Protein AF-A0A7X9GW08-F1 (afdb_monomer)

Secondary structure (DSSP, 8-state):
-PPPP-EEEEEEEEEE-TTS-EEEEEEEEEESS-HHHHHHHHHHHHHHHHHTTS----SSSSSTHHHHS----EEEEEEE-TTS-EEEEEEE-TTS-EEEEESSSEEEEEE-----TTS----TT-SGGGGTS---------HHHH-GGGGTPPPSHHHHHHHHHHHHHHHHHHHH-TTSEEEEEEESSEEEEEEES----TTSHHHHHHHHHTT--HHHHHHHHHHTSEEEESS--GGGGT----TTTTT--TT-HHHHHHHHHHHHHHTT-BSEEEEEEESSPPPHHHHHHHHHHHHHH-TTS-PPB-

Structure (mmCIF, N/CA/C/O backbone):
data_AF-A0A7X9GW08-F1
#
_entry.id   AF-A0A7X9GW08-F1
#
loop_
_atom_site.group_PDB
_atom_site.id
_atom_site.type_symbol
_atom_site.label_atom_id
_atom_site.label_alt_id
_atom_site.label_comp_id
_atom_site.label_asym_id
_atom_site.label_entity_id
_atom_site.label_seq_id
_atom_site.pdbx_PDB_ins_code
_atom_site.Cartn_x
_atom_site.Cartn_y
_atom_site.Cartn_z
_atom_site.occupancy
_atom_site.B_iso_or_equiv
_atom_site.auth_seq_id
_atom_site.auth_comp_id
_atom_site.auth_asym_id
_atom_site.auth_atom_id
_atom_site.pdbx_PDB_model_num
ATOM 1 N N . MET A 1 1 ? -2.681 -14.039 7.797 1.00 89.69 1 MET A N 1
ATOM 2 C CA . MET A 1 1 ? -3.239 -12.703 8.093 1.00 89.69 1 MET A CA 1
ATOM 3 C C . MET A 1 1 ? -4.129 -12.710 9.331 1.00 89.69 1 MET A C 1
ATOM 5 O O . MET A 1 1 ? -4.896 -13.652 9.511 1.00 89.69 1 MET A O 1
ATOM 9 N N . ARG A 1 2 ? -4.096 -11.653 10.162 1.00 88.44 2 ARG A N 1
ATOM 10 C CA . ARG A 1 2 ? -5.197 -11.363 11.109 1.00 88.44 2 ARG A CA 1
ATOM 11 C C . ARG A 1 2 ? -6.410 -10.806 10.343 1.00 88.44 2 ARG A C 1
ATOM 13 O O . ARG A 1 2 ? -6.188 -10.124 9.340 1.00 88.44 2 ARG A O 1
ATOM 20 N N . PRO A 1 3 ? -7.663 -11.031 10.775 1.00 89.38 3 PRO A N 1
ATOM 21 C CA . PRO A 1 3 ? -8.804 -10.443 10.089 1.00 89.38 3 PRO A CA 1
ATOM 22 C C . PRO A 1 3 ? -8.827 -8.915 10.227 1.00 89.38 3 PRO A C 1
ATOM 24 O O . PRO A 1 3 ? -8.268 -8.325 11.155 1.00 89.38 3 PRO A O 1
ATOM 27 N N . ILE A 1 4 ? -9.456 -8.259 9.252 1.00 88.88 4 ILE A N 1
ATOM 28 C CA . ILE A 1 4 ? -9.654 -6.809 9.266 1.00 88.88 4 ILE A CA 1
ATOM 29 C C . ILE A 1 4 ? -10.969 -6.496 9.998 1.00 88.88 4 ILE A C 1
ATOM 31 O O . ILE A 1 4 ? -11.986 -7.125 9.692 1.00 88.88 4 ILE A O 1
ATOM 35 N N . PRO A 1 5 ? -10.998 -5.511 10.920 1.00 88.69 5 PRO A N 1
ATOM 36 C CA . PRO A 1 5 ? -12.216 -5.145 11.634 1.00 88.69 5 PRO A CA 1
ATOM 37 C C . PRO A 1 5 ? -13.377 -4.775 10.706 1.00 88.69 5 PRO A C 1
ATOM 39 O O . PRO A 1 5 ? -13.233 -3.968 9.786 1.00 88.69 5 PRO A O 1
ATOM 42 N N . ARG A 1 6 ? -14.549 -5.339 11.003 1.00 87.94 6 ARG A N 1
ATOM 43 C CA . ARG A 1 6 ? -15.798 -5.130 10.254 1.00 87.94 6 ARG A CA 1
ATOM 44 C C . ARG A 1 6 ? -16.650 -4.009 10.844 1.00 87.94 6 ARG A C 1
ATOM 46 O O . ARG A 1 6 ? -17.368 -3.323 10.121 1.00 87.94 6 ARG A O 1
ATOM 53 N N . HIS A 1 7 ? -16.551 -3.810 12.155 1.00 87.62 7 HIS A N 1
ATOM 54 C CA . HIS A 1 7 ? -17.294 -2.813 12.907 1.00 87.62 7 HIS A CA 1
ATOM 55 C C . HIS A 1 7 ? -16.363 -1.702 13.373 1.00 87.62 7 HIS A C 1
ATOM 57 O O . HIS A 1 7 ? -15.265 -1.952 13.869 1.00 87.62 7 HIS A O 1
ATOM 63 N N . TRP A 1 8 ? -16.838 -0.468 13.244 1.00 88.50 8 TRP A N 1
ATOM 64 C CA . TRP A 1 8 ? -16.106 0.737 13.600 1.00 88.50 8 TRP A CA 1
ATOM 65 C C . TRP A 1 8 ? -17.012 1.667 14.396 1.00 88.50 8 TRP A C 1
ATOM 67 O O . TRP A 1 8 ? -18.193 1.813 14.082 1.00 88.50 8 TRP A O 1
ATOM 77 N N . ALA A 1 9 ? -16.449 2.327 15.402 1.00 89.06 9 ALA A N 1
ATOM 78 C CA . ALA A 1 9 ? -17.132 3.359 16.167 1.00 89.06 9 ALA A CA 1
ATOM 79 C C . ALA A 1 9 ? -16.201 4.551 16.386 1.00 89.06 9 ALA A C 1
ATOM 81 O O . ALA A 1 9 ? -14.981 4.401 16.456 1.00 89.06 9 ALA A O 1
ATOM 82 N N . THR A 1 10 ? -16.781 5.743 16.520 1.00 87.44 10 THR A N 1
ATOM 83 C CA . THR A 1 10 ? -16.034 6.977 16.786 1.00 87.44 10 THR A CA 1
ATOM 84 C C . THR A 1 10 ? -16.534 7.609 18.075 1.00 87.44 10 THR A C 1
ATOM 86 O O . THR A 1 10 ? -17.726 7.880 18.210 1.00 87.44 10 THR A O 1
ATOM 89 N N . VAL A 1 11 ? -15.619 7.884 19.000 1.00 88.19 11 VAL A N 1
ATOM 90 C CA . VAL A 1 11 ? -15.865 8.677 20.207 1.00 88.19 11 VAL A CA 1
ATOM 91 C C . VAL A 1 11 ? -15.229 10.050 20.012 1.00 88.19 11 VAL A C 1
ATOM 93 O O . VAL A 1 11 ? -14.105 10.158 19.511 1.00 88.19 11 VAL A O 1
ATOM 96 N N . ARG A 1 12 ? -15.964 11.101 20.380 1.00 89.38 12 ARG A N 1
ATOM 97 C CA . ARG A 1 12 ? -15.492 12.488 20.381 1.00 89.38 12 ARG A CA 1
ATOM 98 C C . ARG A 1 12 ? -15.737 13.082 21.758 1.00 89.38 12 ARG A C 1
ATOM 100 O O . ARG A 1 12 ? -16.850 12.966 22.259 1.00 89.38 12 ARG A O 1
ATOM 107 N N . GLU A 1 13 ? -14.713 13.686 22.345 1.00 89.44 13 GLU A N 1
ATOM 108 C CA . GLU A 1 13 ? -14.762 14.227 23.705 1.00 89.44 13 GLU A CA 1
ATOM 109 C C . GLU A 1 13 ? -13.796 15.411 23.827 1.00 89.44 13 GLU A C 1
ATOM 111 O O . GLU A 1 13 ? -12.663 15.335 23.345 1.00 89.44 13 GLU A O 1
ATOM 116 N N . SER A 1 14 ? -14.243 16.505 24.445 1.00 91.81 14 SER A N 1
ATOM 117 C CA . SER A 1 14 ? -13.371 17.609 24.860 1.00 91.81 14 SER A CA 1
ATOM 118 C C . SER A 1 14 ? -12.767 17.279 26.218 1.00 91.81 14 SER A C 1
ATOM 120 O O . SER A 1 14 ? -13.507 17.043 27.171 1.00 91.81 14 SER A O 1
ATOM 122 N N . VAL A 1 15 ? -11.438 17.281 26.317 1.00 89.25 15 VAL A N 1
ATOM 123 C CA . VAL A 1 15 ? -10.720 16.989 27.564 1.00 89.25 15 VAL A CA 1
ATOM 124 C C . VAL A 1 15 ? -9.784 18.139 27.911 1.00 89.25 15 VAL A C 1
ATOM 126 O O . VAL A 1 15 ? -8.909 18.495 27.119 1.00 89.25 15 VAL A O 1
ATOM 129 N N . THR A 1 16 ? -9.942 18.690 29.114 1.00 91.06 16 THR A N 1
ATOM 130 C CA . THR A 1 16 ? -9.024 19.678 29.693 1.00 91.06 16 THR A CA 1
ATOM 131 C C . THR A 1 16 ? -7.947 18.964 30.496 1.00 91.06 16 THR A C 1
ATOM 133 O O . THR A 1 16 ? -8.238 18.285 31.479 1.00 91.06 16 THR A O 1
ATOM 136 N N . PHE A 1 17 ? -6.694 19.115 30.077 1.00 85.56 17 PHE A N 1
ATOM 137 C CA . PHE A 1 17 ? -5.547 18.493 30.735 1.00 85.56 17 PHE A CA 1
ATOM 138 C C . PHE A 1 17 ? -5.032 19.331 31.918 1.00 85.56 17 PHE A C 1
ATOM 140 O O . PHE A 1 17 ? -5.302 20.532 31.975 1.00 85.56 17 PHE A O 1
ATOM 147 N N . PRO A 1 18 ? -4.229 18.753 32.838 1.00 83.19 18 PRO A N 1
ATOM 148 C CA . PRO A 1 18 ? -3.646 19.483 33.974 1.00 83.19 18 PRO A CA 1
ATOM 149 C C . PRO A 1 18 ? -2.795 20.710 33.599 1.00 83.19 18 PRO A C 1
ATOM 151 O O . PRO A 1 18 ? -2.567 21.575 34.436 1.00 83.19 18 PRO A O 1
ATOM 154 N N . SER A 1 19 ? -2.353 20.815 32.341 1.00 82.12 19 SER A N 1
ATOM 155 C CA . SER A 1 19 ? -1.705 22.005 31.772 1.00 82.12 19 SER A CA 1
ATOM 156 C C . SER A 1 19 ? -2.653 23.192 31.529 1.00 82.12 19 SER A C 1
ATOM 158 O O . SER A 1 19 ? -2.206 24.239 31.069 1.00 82.12 19 SER A O 1
ATOM 160 N N . GLY A 1 20 ? -3.958 23.029 31.771 1.00 82.19 20 GLY A N 1
ATOM 161 C CA . GLY A 1 20 ? -5.005 23.998 31.437 1.00 82.19 20 GLY A CA 1
ATOM 162 C C . GLY A 1 20 ? -5.428 23.987 29.963 1.00 82.19 20 GLY A C 1
ATOM 163 O O . GLY A 1 20 ? -6.327 24.732 29.585 1.00 82.19 20 GLY A O 1
ATOM 164 N N . GLN A 1 21 ? -4.809 23.152 29.121 1.00 83.81 21 GLN A N 1
ATOM 165 C CA . GLN A 1 21 ? -5.136 23.071 27.698 1.00 83.81 21 GLN A CA 1
ATOM 166 C C . GLN A 1 21 ? -6.323 22.125 27.452 1.00 83.81 21 GLN A C 1
ATOM 168 O O . GLN A 1 21 ? -6.261 20.944 27.797 1.00 83.81 21 GLN A O 1
ATOM 173 N N . GLU A 1 22 ? -7.369 22.625 26.792 1.00 87.50 22 GLU A N 1
ATOM 174 C CA . GLU A 1 22 ? -8.468 21.810 26.263 1.00 87.50 22 GLU A CA 1
ATOM 175 C C . GLU A 1 22 ? -8.106 21.218 24.890 1.00 87.50 22 GLU A C 1
ATOM 177 O O . GLU A 1 22 ? -7.534 21.894 24.031 1.00 87.50 22 GLU A O 1
ATOM 182 N N . TRP A 1 23 ? -8.448 19.945 24.676 1.00 83.56 23 TRP A N 1
ATOM 183 C CA . TRP A 1 23 ? -8.302 19.254 23.396 1.00 83.56 23 TRP A CA 1
ATOM 184 C C . TRP A 1 23 ? -9.608 18.562 23.006 1.00 83.56 23 TRP A C 1
ATOM 186 O O . TRP A 1 23 ? -10.101 17.701 23.733 1.00 83.56 23 TRP A O 1
ATOM 196 N N . ALA A 1 24 ? -10.105 18.849 21.802 1.00 86.12 24 ALA A N 1
ATOM 197 C CA . ALA A 1 24 ? -11.151 18.056 21.164 1.00 86.12 24 ALA A CA 1
ATOM 198 C C . ALA A 1 24 ? -10.547 16.752 20.611 1.00 86.12 24 ALA A C 1
ATOM 200 O O . ALA A 1 24 ? -9.941 16.720 19.534 1.00 86.12 24 ALA A O 1
ATOM 201 N N . LEU A 1 25 ? -10.689 15.658 21.356 1.00 83.94 25 LEU A N 1
ATOM 202 C CA . LEU A 1 25 ? -10.199 14.342 20.966 1.00 83.94 25 LEU A CA 1
ATOM 203 C C . LEU A 1 25 ? -11.225 13.641 20.067 1.00 83.94 25 LEU A C 1
ATOM 205 O O . LEU A 1 25 ? -12.431 13.691 20.291 1.00 83.94 25 LEU A O 1
ATOM 209 N N . THR A 1 26 ? -10.740 12.970 19.024 1.00 84.81 26 THR A N 1
ATOM 210 C CA . THR A 1 26 ? -11.531 12.065 18.176 1.00 84.81 26 THR A CA 1
ATOM 211 C C . THR A 1 26 ? -10.772 10.756 18.083 1.00 84.81 26 THR A C 1
ATOM 213 O O . THR A 1 26 ? -9.669 10.723 17.533 1.00 84.81 26 THR A O 1
ATOM 216 N N . ILE A 1 27 ? -11.355 9.698 18.639 1.00 85.38 27 ILE A N 1
ATOM 217 C CA . ILE A 1 27 ? -10.766 8.364 18.712 1.00 85.38 27 ILE A CA 1
ATOM 218 C C . ILE A 1 27 ? -11.707 7.387 18.018 1.00 85.38 27 ILE A C 1
ATOM 220 O O . ILE A 1 27 ? -12.895 7.321 18.333 1.00 85.38 27 ILE A O 1
ATOM 224 N N . HIS A 1 28 ? -11.162 6.617 17.083 1.00 86.62 28 HIS A N 1
ATOM 225 C CA . HIS A 1 28 ? -11.866 5.492 16.484 1.00 86.62 28 HIS A CA 1
ATOM 226 C C . HIS A 1 28 ? -11.463 4.203 17.198 1.00 86.62 28 HIS A C 1
ATOM 228 O O . HIS A 1 28 ? -10.295 4.029 17.572 1.00 86.62 28 HIS A O 1
ATOM 234 N N . GLY A 1 29 ? -12.436 3.316 17.360 1.00 89.25 29 GLY A N 1
ATOM 235 C CA . GLY A 1 29 ? -12.247 1.943 17.801 1.00 89.25 29 GLY A CA 1
ATOM 236 C C . GLY A 1 29 ? -12.842 0.969 16.796 1.00 89.25 29 GLY A C 1
ATOM 237 O O . GLY A 1 29 ? -13.626 1.365 15.925 1.00 89.25 29 GLY A O 1
ATOM 238 N N . ALA A 1 30 ? -12.422 -0.288 16.890 1.00 89.56 30 ALA A N 1
ATOM 239 C CA . ALA A 1 30 ? -12.685 -1.299 15.875 1.00 89.56 30 ALA A CA 1
ATOM 240 C C . ALA A 1 30 ? -12.984 -2.671 16.495 1.00 89.56 30 ALA A C 1
ATOM 242 O O . ALA A 1 30 ? -12.416 -3.018 17.528 1.00 89.56 30 ALA A O 1
ATOM 243 N N . SER A 1 31 ? -13.840 -3.467 15.853 1.00 90.38 31 SER A N 1
ATOM 244 C CA . SER A 1 31 ? -14.140 -4.842 16.267 1.00 90.38 31 SER A CA 1
ATOM 245 C C . SER A 1 31 ? -14.542 -5.737 15.092 1.00 90.38 31 SER A C 1
ATOM 247 O O . SER A 1 31 ? -14.976 -5.274 14.037 1.00 90.38 31 SER A O 1
ATOM 249 N N . GLU A 1 32 ? -14.411 -7.043 15.291 1.00 89.81 32 GLU A N 1
ATOM 250 C CA . GLU A 1 32 ? -14.960 -8.092 14.425 1.00 89.81 32 GLU A CA 1
ATOM 251 C C . GLU A 1 32 ? -16.370 -8.529 14.863 1.00 89.81 32 GLU A C 1
ATOM 253 O O . GLU A 1 32 ? -17.079 -9.141 14.071 1.00 89.81 32 GLU A O 1
ATOM 258 N N . LEU A 1 33 ? -16.782 -8.195 16.096 1.00 91.31 33 LEU A N 1
ATOM 259 C CA . LEU A 1 33 ? -17.998 -8.712 16.736 1.00 91.31 33 LEU A CA 1
ATOM 260 C C . LEU A 1 33 ? -19.215 -7.792 16.575 1.00 91.31 33 LEU A C 1
ATOM 262 O O . LEU A 1 33 ? -20.280 -8.250 16.170 1.00 91.31 33 LEU A O 1
ATOM 266 N N . SER A 1 34 ? -19.088 -6.512 16.945 1.00 93.12 34 SER A N 1
ATOM 267 C CA . SER A 1 34 ? -20.209 -5.563 16.911 1.00 93.12 34 SER A CA 1
ATOM 268 C C . SER A 1 34 ? -19.770 -4.093 16.986 1.00 93.12 34 SER A C 1
ATOM 270 O O . SER A 1 34 ? -18.604 -3.772 17.242 1.00 93.12 34 SER A O 1
ATOM 272 N N . VAL A 1 35 ? -20.721 -3.175 16.774 1.00 91.19 35 VAL A N 1
ATOM 273 C CA . VAL A 1 35 ? -20.499 -1.721 16.892 1.00 91.19 35 VAL A CA 1
ATOM 274 C C . VAL A 1 35 ? -20.322 -1.303 18.357 1.00 91.19 35 VAL A C 1
ATOM 276 O O . VAL A 1 35 ? -19.512 -0.427 18.652 1.00 91.19 35 VAL A O 1
ATOM 279 N N . GLU A 1 36 ? -21.019 -1.957 19.284 1.00 94.94 36 GLU A N 1
ATOM 280 C CA . GLU A 1 36 ? -20.902 -1.756 20.734 1.00 94.94 36 GLU A CA 1
ATOM 281 C C . GLU A 1 36 ? -19.496 -2.124 21.225 1.00 94.94 36 GLU A C 1
ATOM 283 O O . GLU A 1 36 ? -18.892 -1.391 22.012 1.00 94.94 36 GLU A O 1
ATOM 288 N N . ASP A 1 37 ? -18.937 -3.217 20.702 1.00 95.19 37 ASP A N 1
ATOM 289 C CA . ASP A 1 37 ? -17.564 -3.636 20.972 1.00 95.19 37 ASP A CA 1
ATOM 290 C C . ASP A 1 37 ? -16.542 -2.633 20.414 1.00 95.19 37 ASP A C 1
ATOM 292 O O . ASP A 1 37 ? -15.626 -2.213 21.124 1.00 95.19 37 ASP A O 1
ATOM 296 N N . ALA A 1 38 ? -16.741 -2.165 19.176 1.00 92.31 38 ALA A N 1
ATOM 297 C CA . ALA A 1 38 ? -15.918 -1.107 18.592 1.00 92.31 38 ALA A CA 1
ATOM 298 C C . ALA A 1 38 ? -16.014 0.210 19.395 1.00 92.31 38 ALA A C 1
ATOM 300 O O . ALA A 1 38 ? -15.029 0.942 19.516 1.00 92.31 38 ALA A O 1
ATOM 301 N N . GLN A 1 39 ? -17.177 0.511 19.989 1.00 94.19 39 GLN A N 1
ATOM 302 C CA . GLN A 1 39 ? -17.364 1.671 20.866 1.00 94.19 39 GLN A CA 1
ATOM 303 C C . GLN A 1 39 ? -16.657 1.489 22.218 1.00 94.19 39 GLN A C 1
ATOM 305 O O . GLN A 1 39 ? -16.143 2.471 22.764 1.00 94.19 39 GLN A O 1
ATOM 310 N N . ARG A 1 40 ? -16.578 0.260 22.749 1.00 95.75 40 ARG A N 1
ATOM 311 C CA . ARG A 1 40 ? -15.767 -0.054 23.937 1.00 95.75 40 ARG A CA 1
ATOM 312 C C . ARG A 1 40 ? -14.282 0.173 23.659 1.00 95.75 40 ARG A C 1
ATOM 314 O O . ARG A 1 40 ? -13.670 0.947 24.391 1.00 95.75 40 ARG A O 1
ATOM 321 N N . ASP A 1 41 ? -13.742 -0.385 22.572 1.00 93.50 41 ASP A N 1
ATOM 322 C CA . ASP A 1 41 ? -12.350 -0.148 22.152 1.00 93.50 41 ASP A CA 1
ATOM 323 C C . ASP A 1 41 ? -12.066 1.357 21.992 1.00 93.50 41 ASP A C 1
ATOM 325 O O . ASP A 1 41 ? -11.100 1.876 22.550 1.00 93.50 41 ASP A O 1
ATOM 329 N N . ALA A 1 42 ? -12.961 2.107 21.338 1.00 91.06 42 ALA A N 1
ATOM 330 C CA . ALA A 1 42 ? -12.819 3.556 21.177 1.00 91.06 42 ALA A CA 1
ATOM 331 C C . ALA A 1 42 ? -12.729 4.304 22.524 1.00 91.06 42 ALA A C 1
ATOM 333 O O . ALA A 1 42 ? -11.877 5.180 22.689 1.00 91.06 42 ALA A O 1
ATOM 334 N N . ARG A 1 43 ? -13.577 3.947 23.502 1.00 94.12 43 ARG A N 1
ATOM 335 C CA . ARG A 1 43 ? -13.578 4.540 24.854 1.00 94.12 43 ARG A CA 1
ATOM 336 C C . ARG A 1 43 ? -12.344 4.145 25.665 1.00 94.12 43 ARG A C 1
ATOM 338 O O . ARG A 1 43 ? -11.773 4.991 26.345 1.00 94.12 43 ARG A O 1
ATOM 345 N N . GLU A 1 44 ? -11.905 2.892 25.599 1.00 93.62 44 GLU A N 1
ATOM 346 C CA . GLU A 1 44 ? -10.693 2.433 26.290 1.00 93.62 44 GLU A CA 1
ATOM 347 C C . GLU A 1 44 ? -9.423 3.076 25.724 1.00 93.62 44 GLU A C 1
ATOM 349 O O . GLU A 1 44 ? -8.524 3.448 26.478 1.00 93.62 44 GLU A O 1
ATOM 354 N N . ARG A 1 45 ? -9.351 3.241 24.399 1.00 89.25 45 ARG A N 1
ATOM 355 C CA . ARG A 1 45 ? -8.272 3.972 23.723 1.00 89.25 45 ARG A CA 1
ATOM 356 C C . ARG A 1 45 ? -8.267 5.448 24.123 1.00 89.25 45 ARG A C 1
ATOM 358 O O . ARG A 1 45 ? -7.197 5.992 24.375 1.00 89.25 45 ARG A O 1
ATOM 365 N N . LEU A 1 46 ? -9.441 6.079 24.220 1.00 88.31 46 LEU A N 1
ATOM 366 C CA . LEU A 1 46 ? -9.570 7.456 24.704 1.00 88.31 46 LEU A CA 1
ATOM 367 C C . LEU A 1 46 ? -9.059 7.597 26.143 1.00 88.31 46 LEU A C 1
ATOM 369 O O . LEU A 1 46 ? -8.215 8.454 26.385 1.00 88.31 46 LEU A O 1
ATOM 373 N N . ARG A 1 47 ? -9.487 6.721 27.066 1.00 90.50 47 ARG A N 1
ATOM 374 C CA . ARG A 1 47 ? -8.995 6.706 28.458 1.00 90.50 47 ARG A CA 1
ATOM 375 C C . ARG A 1 47 ? -7.472 6.633 28.523 1.00 90.50 47 ARG A C 1
ATOM 377 O O . ARG A 1 47 ? -6.872 7.495 29.149 1.00 90.50 47 ARG A O 1
ATOM 384 N N . ARG A 1 48 ? -6.848 5.714 27.775 1.00 87.31 48 ARG A N 1
ATOM 385 C CA . ARG A 1 48 ? -5.379 5.595 27.701 1.00 87.31 48 ARG A CA 1
ATOM 386 C C . ARG A 1 48 ? -4.689 6.877 27.215 1.00 87.31 48 ARG A C 1
ATOM 388 O O . ARG A 1 48 ? -3.625 7.215 27.719 1.00 87.31 48 ARG A O 1
ATOM 395 N N . VAL A 1 49 ? -5.277 7.610 26.262 1.00 84.94 49 VAL A N 1
ATOM 396 C CA . VAL A 1 49 ? -4.743 8.914 25.809 1.00 84.94 49 VAL A CA 1
ATOM 397 C C . VAL A 1 49 ? -4.888 9.988 26.892 1.00 84.94 49 VAL A C 1
ATOM 399 O O . VAL A 1 49 ? -3.991 10.811 27.052 1.00 84.94 49 VAL A O 1
ATOM 402 N N . VAL A 1 50 ? -5.990 9.980 27.647 1.00 86.94 50 VAL A N 1
ATOM 403 C CA . VAL A 1 50 ? -6.215 10.923 28.754 1.00 86.94 50 VAL A CA 1
ATOM 404 C C . VAL A 1 50 ? -5.269 10.637 29.927 1.00 86.94 50 VAL A C 1
ATOM 406 O O . VAL A 1 50 ? -4.600 11.548 30.410 1.00 86.94 50 VAL A O 1
ATOM 409 N N . GLU A 1 51 ? -5.142 9.371 30.325 1.00 87.75 51 GLU A N 1
ATOM 410 C CA . GLU A 1 51 ? -4.229 8.879 31.369 1.00 87.75 51 GLU A CA 1
ATOM 411 C C . GLU A 1 51 ? -2.754 9.166 31.038 1.00 87.75 51 GLU A C 1
ATOM 413 O O . GLU A 1 51 ? -1.977 9.500 31.929 1.00 87.75 51 GLU A O 1
ATOM 418 N N . ALA A 1 52 ? -2.373 9.117 29.756 1.00 83.75 52 ALA A N 1
ATOM 419 C CA . ALA A 1 52 ? -1.033 9.473 29.281 1.00 83.75 52 ALA A CA 1
ATOM 420 C C . ALA A 1 52 ? -0.735 10.991 29.278 1.00 83.75 52 ALA A C 1
ATOM 422 O O . ALA A 1 52 ? 0.339 11.398 28.834 1.00 83.75 52 ALA A O 1
ATOM 423 N N . GLY A 1 53 ? -1.665 11.837 29.742 1.00 81.38 53 GLY A N 1
ATOM 424 C CA . GLY A 1 53 ? -1.514 13.296 29.753 1.00 81.38 53 GLY A CA 1
ATOM 425 C C . GLY A 1 53 ? -1.782 13.973 28.403 1.00 81.38 53 GLY A C 1
ATOM 426 O O . GLY A 1 53 ? -1.442 15.143 28.232 1.00 81.38 53 GLY A O 1
ATOM 427 N N . GLY A 1 54 ? -2.400 13.259 27.459 1.00 76.75 54 GLY A N 1
ATOM 428 C CA . GLY A 1 54 ? -2.775 13.755 26.138 1.00 76.75 54 GLY A CA 1
ATOM 429 C C . GLY A 1 54 ? -1.978 13.122 24.995 1.00 76.75 54 GLY A C 1
ATOM 430 O O . GLY A 1 54 ? -1.113 12.269 25.207 1.00 76.75 54 GLY A O 1
ATOM 431 N N . PRO A 1 55 ? -2.282 13.497 23.740 1.00 72.44 55 PRO A N 1
ATOM 432 C CA . PRO A 1 55 ? -1.572 12.972 22.583 1.00 72.44 55 PRO A CA 1
ATOM 433 C C . PRO A 1 55 ? -0.124 13.478 22.576 1.00 72.44 55 PRO A C 1
ATOM 435 O O . PRO A 1 55 ? 0.137 14.673 22.419 1.00 72.44 55 PRO A O 1
ATOM 438 N N . GLN A 1 56 ? 0.825 12.554 22.710 1.00 63.31 56 GLN A N 1
ATOM 439 C CA . GLN A 1 56 ? 2.248 12.869 22.648 1.00 63.31 56 GLN A CA 1
ATOM 440 C C . GLN A 1 56 ? 2.608 13.398 21.251 1.00 63.31 56 GLN A C 1
ATOM 442 O O . GLN A 1 56 ? 2.269 12.797 20.230 1.00 63.31 56 GLN A O 1
ATOM 447 N N . ARG A 1 57 ? 3.291 14.547 21.198 1.00 52.59 57 ARG A N 1
ATOM 448 C CA . ARG A 1 57 ? 3.940 15.020 19.972 1.00 52.59 57 ARG A CA 1
ATOM 449 C C . ARG A 1 57 ? 5.259 14.269 19.822 1.00 52.59 57 ARG A C 1
ATOM 451 O O . ARG A 1 57 ? 6.186 14.538 20.582 1.00 52.59 57 ARG A O 1
ATOM 458 N N . GLY A 1 58 ? 5.335 13.374 18.839 1.00 47.44 58 GLY A N 1
ATOM 459 C CA . GLY A 1 58 ? 6.588 12.745 18.430 1.00 47.44 58 GLY A CA 1
ATOM 460 C C . GLY A 1 58 ? 7.689 13.775 18.182 1.00 47.44 58 GLY A C 1
ATOM 4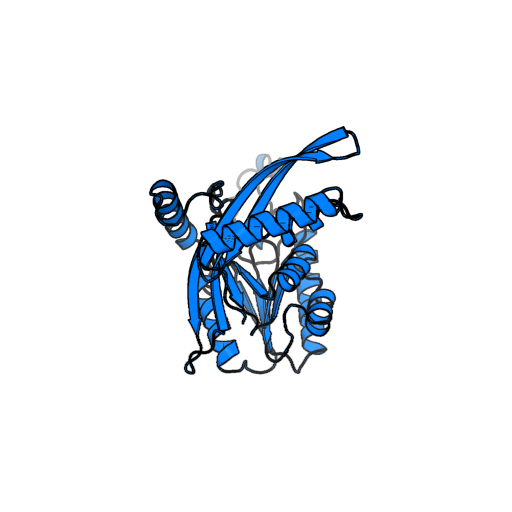61 O O . GLY A 1 58 ? 7.441 14.854 17.638 1.00 47.44 58 GLY A O 1
ATOM 462 N N . THR A 1 59 ? 8.913 13.442 18.583 1.00 37.56 59 THR A N 1
ATOM 463 C CA . THR A 1 59 ? 10.088 14.326 18.489 1.00 37.56 59 THR A CA 1
ATOM 464 C C . THR A 1 59 ? 10.621 14.502 17.060 1.00 37.56 59 THR A C 1
ATOM 466 O O . THR A 1 59 ? 11.481 15.351 16.835 1.00 37.56 59 THR A O 1
ATOM 469 N N . GLY A 1 60 ? 10.087 13.756 16.086 1.00 37.47 60 GLY A N 1
ATOM 470 C CA . GLY A 1 60 ? 10.275 13.972 14.648 1.00 37.47 60 GLY A CA 1
ATOM 471 C C . GLY A 1 60 ? 9.010 14.558 14.012 1.00 37.47 60 GLY A C 1
ATOM 472 O O . GLY A 1 60 ? 7.915 14.022 14.183 1.00 37.47 60 GLY A O 1
ATOM 473 N N . GLY A 1 61 ? 9.146 15.667 13.281 1.00 33.47 61 GLY A N 1
ATOM 474 C CA . GLY A 1 61 ? 8.012 16.462 12.800 1.00 33.47 61 GLY A CA 1
ATOM 475 C C . GLY A 1 61 ? 6.967 15.682 11.984 1.00 33.47 61 GLY A C 1
ATOM 476 O O . GLY A 1 61 ? 7.226 15.255 10.866 1.00 33.47 61 GLY A O 1
ATOM 477 N N . GLY A 1 62 ? 5.745 15.581 12.515 1.00 35.03 62 GLY A N 1
ATOM 478 C CA . GLY A 1 62 ? 4.513 15.338 11.748 1.00 35.03 62 GLY A CA 1
ATOM 479 C C . GLY A 1 62 ? 4.155 13.892 11.367 1.00 35.03 62 GLY A C 1
ATOM 480 O O . GLY A 1 62 ? 2.983 13.640 11.093 1.00 35.03 62 GLY A O 1
ATOM 481 N N . VAL A 1 63 ? 5.091 12.937 11.371 1.00 34.25 63 VAL A N 1
ATOM 482 C CA . VAL A 1 63 ? 4.853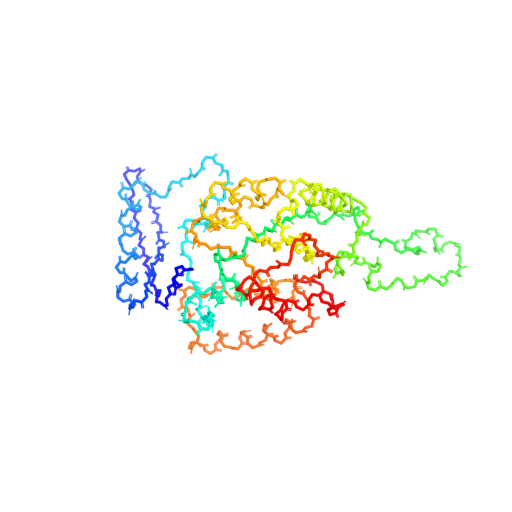 11.598 10.776 1.00 34.25 63 VAL A CA 1
ATOM 483 C C . VAL A 1 63 ? 4.080 10.632 11.696 1.00 34.25 63 VAL A C 1
ATOM 485 O O . VAL A 1 63 ? 3.321 9.788 11.221 1.00 34.25 63 VAL A O 1
ATOM 488 N N . GLU A 1 64 ? 4.182 10.777 13.019 1.00 38.34 64 GLU A N 1
ATOM 489 C CA . GLU A 1 64 ? 3.677 9.774 13.980 1.00 38.34 64 GLU A CA 1
ATOM 490 C C . GLU A 1 64 ? 2.139 9.764 14.169 1.00 38.34 64 GLU A C 1
ATOM 492 O O . GLU A 1 64 ? 1.555 8.812 14.687 1.00 38.34 64 GLU A O 1
ATOM 497 N N . TYR A 1 65 ? 1.442 10.804 13.700 1.00 41.75 65 TYR A N 1
ATOM 498 C CA . TYR A 1 65 ? 0.003 11.001 13.931 1.00 41.75 65 TYR A CA 1
ATOM 499 C C . TYR A 1 65 ? -0.908 10.089 13.090 1.00 41.75 65 TYR A C 1
ATOM 501 O O . TYR A 1 65 ? -2.029 9.783 13.504 1.00 41.75 65 TYR A O 1
ATOM 509 N N . TYR A 1 66 ? -0.458 9.667 11.902 1.00 41.28 66 TYR A N 1
ATOM 510 C CA . TYR A 1 66 ? -1.285 8.884 10.977 1.00 41.28 66 TYR A CA 1
ATOM 511 C C . TYR A 1 66 ? -1.311 7.376 11.291 1.00 41.28 66 TYR A C 1
ATOM 513 O O . TYR A 1 66 ? -2.409 6.827 11.322 1.00 41.28 66 TYR A O 1
ATOM 521 N N . PRO A 1 67 ? -0.184 6.695 11.595 1.00 48.03 67 PRO A N 1
ATOM 522 C CA . PRO A 1 67 ? -0.203 5.260 11.902 1.00 48.03 67 PRO A CA 1
ATOM 523 C C . PRO A 1 67 ? -0.894 4.929 13.232 1.00 48.03 67 PRO A C 1
ATOM 525 O O . PRO A 1 67 ? -1.588 3.922 13.335 1.00 48.03 67 PRO A O 1
ATOM 528 N N . LEU A 1 68 ? -0.754 5.785 14.253 1.00 50.34 68 LEU A N 1
ATOM 529 C CA . LEU A 1 68 ? -1.372 5.564 15.570 1.00 50.34 68 LEU A CA 1
ATOM 530 C C . LEU A 1 68 ? -2.900 5.755 15.556 1.00 50.34 68 LEU A C 1
ATOM 532 O O . LEU A 1 68 ? -3.629 5.153 16.359 1.00 50.34 68 LEU A O 1
ATOM 536 N N . ARG A 1 69 ? -3.414 6.557 14.615 1.00 63.59 69 ARG A N 1
ATOM 537 C CA . ARG A 1 69 ? -4.848 6.662 14.344 1.00 63.59 69 ARG A CA 1
ATOM 538 C C . ARG A 1 69 ? -5.290 5.488 13.477 1.00 63.59 69 ARG A C 1
ATOM 540 O O . ARG A 1 69 ? -5.228 5.550 12.255 1.00 63.59 69 ARG A O 1
ATOM 547 N N . ARG A 1 70 ? -5.852 4.453 14.113 1.00 73.00 70 ARG A N 1
ATOM 548 C CA . ARG A 1 70 ? -6.732 3.516 13.401 1.00 73.00 70 ARG A CA 1
ATOM 549 C C . ARG A 1 70 ? -7.854 4.335 12.770 1.00 73.00 70 ARG A C 1
ATOM 551 O O . ARG A 1 70 ? -8.610 4.981 13.490 1.00 73.00 70 ARG A O 1
ATOM 558 N N . LEU A 1 71 ? -7.914 4.357 11.447 1.00 76.31 71 LEU A N 1
ATOM 559 C CA . LEU A 1 71 ? -8.974 5.017 10.699 1.00 76.31 71 LEU A CA 1
ATOM 560 C C . LEU A 1 71 ? -9.958 3.958 10.208 1.00 76.31 71 LEU A C 1
ATOM 562 O O . LEU A 1 71 ? -9.497 2.896 9.788 1.00 76.31 71 LEU A O 1
ATOM 566 N N . PRO A 1 72 ? -11.274 4.234 10.233 1.00 81.94 72 PRO A N 1
ATOM 567 C CA . PRO A 1 72 ? -12.250 3.333 9.653 1.00 81.94 72 PRO A CA 1
ATOM 568 C C . PRO A 1 72 ? -11.980 3.102 8.170 1.00 81.94 72 PRO A C 1
ATOM 570 O O . PRO A 1 72 ? -11.778 4.050 7.407 1.00 81.94 72 PRO A O 1
ATOM 573 N N . GLU A 1 73 ? -11.993 1.834 7.780 1.00 86.50 73 GLU A N 1
ATOM 574 C CA . GLU A 1 73 ? -11.903 1.400 6.393 1.00 86.50 73 GLU A CA 1
ATOM 575 C C . GLU A 1 73 ? -13.025 0.389 6.120 1.00 86.50 73 GLU A C 1
ATOM 577 O O . GLU A 1 73 ? -13.285 -0.503 6.929 1.00 86.50 73 GLU A O 1
ATOM 582 N N . GLU A 1 74 ? -13.713 0.546 4.989 1.00 86.81 74 GLU A N 1
ATOM 583 C CA . GLU A 1 74 ? -14.762 -0.378 4.541 1.00 86.81 74 GLU A CA 1
ATOM 584 C C . GLU A 1 74 ? -14.102 -1.684 4.083 1.00 86.81 74 GLU A C 1
ATOM 586 O O . GLU A 1 74 ? -13.257 -1.652 3.189 1.00 86.81 74 GLU A O 1
ATOM 591 N N . LEU A 1 75 ? -14.474 -2.831 4.654 1.00 90.50 75 LEU A N 1
ATOM 592 C CA . LEU A 1 75 ? -14.066 -4.132 4.121 1.00 90.50 75 LEU A CA 1
ATOM 593 C C . LEU A 1 75 ? -14.845 -4.408 2.826 1.00 90.50 75 LEU A C 1
ATOM 595 O O . LEU A 1 75 ? -16.071 -4.482 2.853 1.00 90.50 75 LEU A O 1
ATOM 599 N N . LEU A 1 76 ? -14.136 -4.540 1.702 1.00 92.25 76 LEU A N 1
ATOM 600 C CA . LEU A 1 76 ? -14.721 -4.787 0.380 1.00 92.25 76 LEU A CA 1
ATOM 601 C C . LEU A 1 76 ? -14.727 -6.277 0.022 1.00 92.25 76 LEU A C 1
ATOM 603 O O . LEU A 1 76 ? -15.690 -6.754 -0.570 1.00 92.25 76 LEU A O 1
ATOM 607 N N . GLU A 1 77 ? -13.654 -6.994 0.362 1.00 94.75 77 GLU A N 1
ATOM 608 C CA . GLU A 1 77 ? -13.460 -8.406 0.017 1.00 94.75 77 GLU A CA 1
ATOM 609 C C . GLU A 1 77 ? -12.509 -9.073 1.022 1.00 94.75 77 GLU A C 1
ATOM 611 O O . GLU A 1 77 ? -11.498 -8.483 1.405 1.00 94.75 77 GLU A O 1
ATOM 616 N N . GLU A 1 78 ? -12.805 -10.309 1.426 1.00 96.00 78 GLU A N 1
ATOM 617 C CA . GLU A 1 78 ? -11.843 -11.213 2.071 1.00 96.00 78 GLU A CA 1
ATOM 618 C C . GLU A 1 78 ? -11.398 -12.261 1.056 1.00 96.00 78 GLU A C 1
ATOM 620 O O . GLU A 1 78 ? -12.235 -12.901 0.422 1.00 96.00 78 GLU A O 1
ATOM 625 N N . VAL A 1 79 ? -10.089 -12.474 0.944 1.00 96.19 79 VAL A N 1
ATOM 626 C CA . VAL A 1 79 ? -9.498 -13.452 0.031 1.00 96.19 79 VAL A CA 1
ATOM 627 C C . VAL A 1 79 ? -8.866 -14.568 0.847 1.00 96.19 79 VAL A C 1
ATOM 629 O O . VAL A 1 79 ? -8.042 -14.338 1.739 1.00 96.19 79 VAL A O 1
ATOM 632 N N . ARG A 1 80 ? -9.288 -15.793 0.538 1.00 95.88 80 ARG A N 1
ATOM 633 C CA . ARG A 1 80 ? -8.886 -17.014 1.232 1.00 95.88 80 ARG A CA 1
ATOM 634 C C . ARG A 1 80 ? -8.187 -17.968 0.272 1.00 95.88 80 ARG A C 1
ATOM 636 O O . ARG A 1 80 ? -8.501 -17.995 -0.920 1.00 95.88 80 ARG A O 1
ATOM 643 N N . SER A 1 81 ? -7.241 -18.732 0.797 1.00 92.62 81 SER A N 1
ATOM 644 C CA . SER A 1 81 ? -6.662 -19.888 0.113 1.00 92.62 81 SER A CA 1
ATOM 645 C C . SER A 1 81 ? -7.668 -21.059 0.080 1.00 92.62 81 SER A C 1
ATOM 647 O O . SER A 1 81 ? -8.680 -21.018 0.789 1.00 92.62 81 SER A O 1
ATOM 649 N N . PRO A 1 82 ? -7.440 -22.110 -0.735 1.00 90.12 82 PRO A N 1
ATOM 650 C CA . PRO A 1 82 ? -8.380 -23.232 -0.886 1.00 90.12 82 PRO A CA 1
ATOM 651 C C . PRO A 1 82 ? -8.693 -24.019 0.399 1.00 90.12 82 PRO A C 1
ATOM 653 O O . PRO A 1 82 ? -9.719 -24.688 0.470 1.00 90.12 82 PRO A O 1
ATOM 656 N N . ASP A 1 83 ? -7.831 -23.932 1.414 1.00 91.56 83 ASP A N 1
ATOM 657 C CA . ASP A 1 83 ? -8.009 -24.500 2.759 1.00 91.56 83 ASP A CA 1
ATOM 658 C C . ASP A 1 83 ? -8.891 -23.632 3.687 1.00 91.56 83 ASP A C 1
ATOM 660 O O . ASP A 1 83 ? -9.208 -24.037 4.804 1.00 91.56 83 ASP A O 1
ATOM 664 N N . GLY A 1 84 ? -9.294 -22.438 3.239 1.00 93.12 84 GLY A N 1
ATOM 665 C CA . GLY A 1 84 ? -10.093 -21.472 3.996 1.00 93.12 84 GLY A CA 1
ATOM 666 C C . GLY A 1 84 ? -9.284 -20.445 4.800 1.00 93.12 84 GLY A C 1
ATOM 667 O O . GLY A 1 84 ? -9.890 -19.529 5.377 1.00 93.12 84 GLY A O 1
ATOM 668 N N . THR A 1 85 ? -7.950 -20.540 4.824 1.00 93.88 85 THR A N 1
ATOM 669 C CA . THR A 1 85 ? -7.073 -19.598 5.539 1.00 93.88 85 THR A CA 1
ATOM 670 C C . THR A 1 85 ? -7.184 -18.189 4.941 1.00 93.88 85 THR A C 1
ATOM 672 O O . THR A 1 85 ? -7.260 -18.017 3.727 1.00 93.88 85 THR A O 1
ATOM 675 N N . LEU A 1 86 ? -7.235 -17.151 5.788 1.00 96.00 86 LEU A N 1
ATOM 676 C CA . LEU A 1 86 ? -7.300 -15.753 5.340 1.00 96.00 86 LEU A CA 1
ATOM 677 C C . LEU A 1 86 ? -5.901 -15.251 4.954 1.00 96.00 86 LEU A C 1
ATOM 679 O O . LEU A 1 86 ? -5.024 -15.127 5.816 1.00 96.00 86 LEU A O 1
ATOM 683 N N . ILE A 1 87 ? -5.727 -14.927 3.671 1.00 96.38 87 ILE 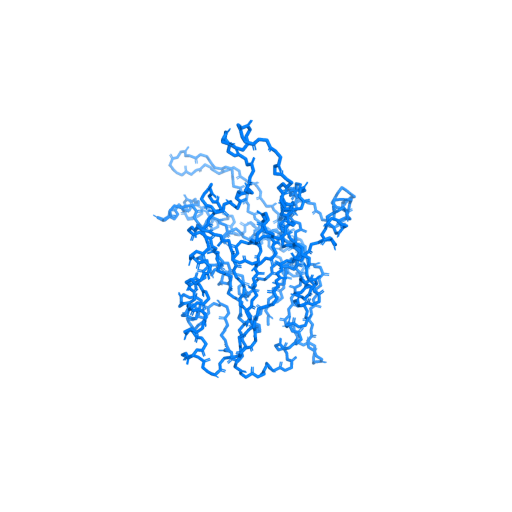A N 1
ATOM 684 C CA . ILE A 1 87 ? -4.433 -14.543 3.080 1.00 96.38 87 ILE A CA 1
ATOM 685 C C . ILE A 1 87 ? -4.377 -13.066 2.670 1.00 96.38 87 ILE A C 1
ATOM 687 O O . ILE A 1 87 ? -3.302 -12.464 2.651 1.00 96.38 87 ILE A O 1
ATOM 691 N N . ALA A 1 88 ? -5.528 -12.456 2.377 1.00 97.50 88 ALA A N 1
ATOM 692 C CA . ALA A 1 88 ? -5.631 -11.029 2.099 1.00 97.50 88 ALA A CA 1
ATOM 693 C C . ALA A 1 88 ? -7.035 -10.478 2.373 1.00 97.50 88 ALA A C 1
ATOM 695 O O . ALA A 1 88 ? -8.023 -11.210 2.415 1.00 97.50 88 ALA A O 1
ATOM 696 N N . ALA A 1 89 ? -7.126 -9.157 2.495 1.00 96.94 89 ALA A N 1
ATOM 697 C CA . ALA A 1 89 ? -8.385 -8.427 2.502 1.00 96.94 89 ALA A CA 1
ATOM 698 C C . ALA A 1 89 ? -8.256 -7.132 1.695 1.00 96.94 89 ALA A C 1
ATOM 700 O O . ALA A 1 89 ? -7.275 -6.396 1.840 1.00 96.94 89 ALA A O 1
ATOM 701 N N . ILE A 1 90 ? -9.260 -6.824 0.875 1.00 96.81 90 ILE A N 1
ATOM 702 C CA . ILE A 1 90 ? -9.357 -5.543 0.176 1.00 96.81 90 ILE A CA 1
ATOM 703 C C . ILE A 1 90 ? -10.210 -4.596 1.017 1.00 96.81 90 ILE A C 1
ATOM 705 O O . ILE A 1 90 ? -11.361 -4.898 1.329 1.00 96.81 90 ILE A O 1
ATOM 709 N N . THR A 1 91 ? -9.665 -3.430 1.354 1.00 93.94 91 THR A N 1
ATOM 710 C CA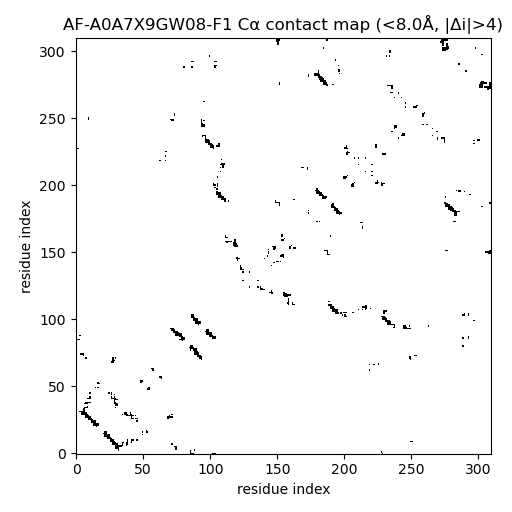 . THR A 1 91 ? -10.370 -2.372 2.089 1.00 93.94 91 THR A CA 1
ATOM 711 C C . THR A 1 91 ? -10.517 -1.101 1.261 1.00 93.94 91 THR A C 1
ATOM 713 O O . THR A 1 91 ? -9.753 -0.864 0.326 1.00 93.94 91 THR A O 1
ATOM 716 N N . ARG A 1 92 ? -11.474 -0.236 1.610 1.00 91.25 92 ARG A N 1
ATOM 717 C CA . ARG A 1 92 ? -11.524 1.152 1.140 1.00 91.25 92 ARG A CA 1
ATOM 718 C C . ARG A 1 92 ? -10.893 2.067 2.181 1.00 91.25 92 ARG A C 1
ATOM 720 O O . ARG A 1 92 ? -11.450 2.259 3.259 1.00 91.25 92 ARG A O 1
ATOM 727 N N . ASN A 1 93 ? -9.753 2.664 1.844 1.00 87.31 93 ASN A N 1
ATOM 728 C CA . ASN A 1 93 ? -9.113 3.655 2.712 1.00 87.31 93 ASN A CA 1
ATOM 729 C C . ASN A 1 93 ? -9.883 4.988 2.719 1.00 87.31 93 ASN A C 1
ATOM 731 O O . ASN A 1 93 ? -10.744 5.218 1.872 1.00 87.31 93 ASN A O 1
ATOM 735 N N . ARG A 1 94 ? -9.504 5.919 3.606 1.00 80.19 94 ARG A N 1
ATOM 736 C CA . ARG A 1 94 ? -10.134 7.252 3.749 1.00 80.19 94 ARG A CA 1
ATOM 737 C C . ARG A 1 94 ? -10.157 8.140 2.494 1.00 80.19 94 ARG A C 1
ATOM 739 O O . ARG A 1 94 ? -10.802 9.177 2.508 1.00 80.19 94 ARG A O 1
ATOM 746 N N . TYR A 1 95 ? -9.395 7.814 1.448 1.00 80.19 95 TYR A N 1
ATOM 747 C CA . TYR A 1 95 ? -9.465 8.525 0.168 1.00 80.19 95 TYR A CA 1
ATOM 748 C C . TYR A 1 95 ? -10.561 7.959 -0.746 1.00 80.19 95 TYR A C 1
ATOM 750 O O . TYR A 1 95 ? -10.822 8.528 -1.796 1.00 80.19 95 TYR A O 1
ATOM 758 N N . GLY A 1 96 ? -11.168 6.830 -0.379 1.00 84.69 96 GLY A N 1
ATOM 759 C CA . GLY A 1 96 ? -12.109 6.076 -1.197 1.00 84.69 96 GLY A CA 1
ATOM 760 C C . GLY A 1 96 ? -11.457 5.042 -2.128 1.00 84.69 96 GLY A C 1
ATOM 761 O O . GLY A 1 96 ? -12.170 4.307 -2.817 1.00 84.69 96 GLY A O 1
ATOM 762 N N . ALA A 1 97 ? -10.123 4.943 -2.115 1.00 91.25 97 ALA A N 1
ATOM 763 C CA . ALA A 1 97 ? -9.363 4.001 -2.933 1.00 91.25 97 ALA A CA 1
ATOM 764 C C . ALA A 1 97 ? -9.307 2.601 -2.304 1.00 91.25 97 ALA A C 1
ATOM 766 O O . ALA A 1 97 ? -9.155 2.470 -1.086 1.00 91.25 97 ALA A O 1
ATOM 767 N N . ALA A 1 98 ? -9.378 1.570 -3.148 1.00 94.88 98 ALA A N 1
ATOM 768 C CA . ALA A 1 98 ? -9.204 0.181 -2.753 1.00 94.88 98 ALA A CA 1
ATOM 769 C C . ALA A 1 98 ? -7.734 -0.105 -2.398 1.00 94.88 98 ALA A C 1
ATOM 771 O O . ALA A 1 98 ? -6.809 0.351 -3.080 1.00 94.88 98 ALA A O 1
ATOM 772 N N . VAL A 1 99 ? -7.523 -0.864 -1.328 1.00 95.44 99 VAL A N 1
ATOM 773 C CA . VAL A 1 99 ? -6.216 -1.247 -0.792 1.00 95.44 99 VAL A CA 1
ATOM 774 C C . VAL A 1 99 ? -6.218 -2.742 -0.523 1.00 95.44 99 VAL A C 1
ATOM 776 O O . VAL A 1 99 ? -7.027 -3.219 0.262 1.00 95.44 99 VAL A O 1
ATOM 779 N N . LEU A 1 100 ? -5.298 -3.461 -1.155 1.00 97.88 100 LEU A N 1
ATOM 780 C CA . LEU A 1 100 ? -4.898 -4.805 -0.766 1.00 97.88 100 LEU A CA 1
ATOM 781 C C . LEU A 1 100 ? -4.149 -4.729 0.563 1.00 97.88 100 LEU A C 1
ATOM 783 O O . LEU A 1 100 ? -3.202 -3.953 0.682 1.00 97.88 100 LEU A O 1
ATOM 787 N N . ASN A 1 101 ? -4.544 -5.556 1.522 1.00 97.38 101 ASN A N 1
ATOM 788 C CA . ASN A 1 101 ? -3.839 -5.774 2.779 1.00 97.38 101 ASN A CA 1
ATOM 789 C C . ASN A 1 101 ? -3.523 -7.274 2.874 1.00 97.38 101 ASN A C 1
ATOM 791 O O . ASN A 1 101 ? -4.419 -8.090 2.659 1.00 97.38 101 ASN A O 1
ATOM 795 N N . THR A 1 102 ? -2.277 -7.644 3.167 1.00 97.69 102 THR A N 1
ATOM 796 C CA . THR A 1 102 ? -1.816 -9.046 3.252 1.00 97.69 102 THR A CA 1
ATOM 797 C C . THR A 1 102 ? -0.577 -9.146 4.143 1.00 97.69 102 THR A C 1
ATOM 799 O O . THR A 1 102 ? 0.139 -8.163 4.299 1.00 97.69 102 THR A O 1
ATOM 802 N N . ASP A 1 103 ? -0.301 -10.305 4.731 1.00 96.69 103 ASP A N 1
ATOM 803 C CA . ASP A 1 103 ? 0.972 -10.622 5.397 1.00 96.69 103 ASP A CA 1
ATOM 804 C C . ASP A 1 103 ? 1.817 -11.655 4.626 1.00 96.69 103 ASP A C 1
ATOM 806 O O . ASP A 1 103 ? 2.895 -12.014 5.088 1.00 96.69 103 ASP A O 1
ATOM 810 N N . ALA A 1 104 ? 1.352 -12.101 3.452 1.00 96.00 104 ALA A N 1
ATOM 811 C CA . ALA A 1 104 ? 1.975 -13.173 2.675 1.00 96.00 104 ALA A CA 1
ATOM 812 C C . ALA A 1 104 ? 3.092 -12.708 1.728 1.00 96.00 104 ALA A C 1
ATOM 814 O O . ALA A 1 104 ? 4.114 -13.372 1.611 1.00 96.00 104 ALA A O 1
ATOM 815 N N . VAL A 1 105 ? 2.907 -11.566 1.057 1.00 97.75 105 VAL A N 1
ATOM 816 C CA . VAL A 1 105 ? 3.887 -10.996 0.118 1.00 97.75 105 VAL A CA 1
ATOM 817 C C . VAL A 1 105 ? 4.406 -9.689 0.696 1.00 97.75 105 VAL A C 1
ATOM 819 O O . VAL A 1 105 ? 3.606 -8.806 1.015 1.00 97.75 105 VAL A O 1
ATOM 822 N N . LEU A 1 106 ? 5.729 -9.542 0.808 1.00 98.44 106 LEU A N 1
ATOM 823 C CA . LEU A 1 106 ? 6.339 -8.287 1.242 1.00 98.44 106 LEU A CA 1
ATOM 824 C C . LEU A 1 106 ? 6.158 -7.252 0.133 1.00 98.44 106 LEU A C 1
ATOM 826 O O . LEU A 1 106 ? 6.519 -7.488 -1.018 1.00 98.44 106 LEU A O 1
ATOM 830 N N . ILE A 1 107 ? 5.595 -6.096 0.475 1.00 98.38 107 ILE A N 1
ATOM 831 C CA . ILE A 1 107 ? 5.402 -4.994 -0.473 1.00 98.38 107 ILE A CA 1
ATOM 832 C C . ILE A 1 107 ? 6.248 -3.816 -0.010 1.00 98.38 107 ILE A C 1
ATOM 834 O O . ILE A 1 107 ? 6.159 -3.431 1.154 1.00 98.38 107 ILE A O 1
ATOM 838 N N . SER A 1 108 ? 7.027 -3.228 -0.916 1.00 97.56 108 SER A N 1
ATOM 839 C CA . SER A 1 108 ? 7.854 -2.042 -0.664 1.00 97.56 108 SER A CA 1
ATOM 840 C C . SER A 1 108 ? 7.499 -0.940 -1.665 1.00 97.56 108 SER A C 1
ATOM 842 O O . SER A 1 108 ? 7.775 -1.087 -2.857 1.00 97.56 108 SER A O 1
ATOM 844 N N . ASP A 1 109 ? 6.899 0.161 -1.197 1.00 96.00 109 ASP A N 1
ATOM 845 C CA . ASP A 1 109 ? 6.683 1.377 -1.999 1.00 96.00 109 ASP A CA 1
ATOM 846 C C . ASP A 1 109 ? 7.892 2.324 -1.806 1.00 96.00 109 ASP A C 1
ATOM 848 O O . ASP A 1 109 ? 8.306 2.592 -0.675 1.00 96.00 109 ASP A O 1
ATOM 852 N N . ILE A 1 110 ? 8.468 2.815 -2.909 1.00 96.50 110 ILE A N 1
ATOM 853 C CA . ILE A 1 110 ? 9.638 3.714 -2.957 1.00 96.50 110 ILE A CA 1
ATOM 854 C C . ILE A 1 110 ? 9.228 4.963 -3.750 1.00 96.50 110 ILE A C 1
ATOM 856 O O . ILE A 1 110 ? 8.967 4.855 -4.948 1.00 96.50 110 ILE A O 1
ATOM 860 N N . ASP A 1 111 ? 9.148 6.141 -3.131 1.00 94.75 111 ASP A N 1
ATOM 861 C CA . ASP A 1 111 ? 8.758 7.383 -3.823 1.00 94.75 111 ASP A CA 1
ATOM 862 C C . ASP A 1 111 ? 9.968 8.106 -4.462 1.00 94.75 111 ASP A C 1
ATOM 864 O O . ASP A 1 111 ? 11.073 8.099 -3.924 1.00 94.75 111 ASP A O 1
ATOM 868 N N . LEU A 1 112 ? 9.758 8.746 -5.623 1.00 93.75 112 LEU A N 1
ATOM 869 C CA . LEU A 1 112 ? 10.748 9.614 -6.285 1.00 93.75 112 LEU A CA 1
ATOM 870 C C . LEU A 1 112 ? 10.442 11.096 -6.026 1.00 93.75 112 LEU A C 1
ATOM 872 O O . LEU A 1 112 ? 9.266 11.466 -5.960 1.00 93.75 112 LEU A O 1
ATOM 876 N N . ASP A 1 113 ? 11.487 11.933 -6.019 1.00 89.06 113 ASP A N 1
ATOM 877 C CA . ASP A 1 113 ? 11.432 13.398 -5.830 1.00 89.06 113 ASP A CA 1
ATOM 878 C C . ASP A 1 113 ? 10.294 14.067 -6.612 1.00 89.06 113 ASP A C 1
ATOM 880 O O . ASP A 1 113 ? 10.084 13.760 -7.789 1.00 89.06 113 ASP A O 1
ATOM 884 N N . GLU A 1 114 ? 9.576 15.009 -5.993 1.00 85.88 114 GLU A N 1
ATOM 885 C CA . GLU A 1 114 ? 8.454 15.690 -6.649 1.00 85.88 114 GLU A CA 1
ATOM 886 C C . GLU A 1 114 ? 8.862 16.349 -7.986 1.00 85.88 114 GLU A C 1
ATOM 888 O O . GLU A 1 114 ? 9.960 16.905 -8.087 1.00 85.88 114 GLU A O 1
ATOM 893 N N . PRO A 1 115 ? 8.003 16.304 -9.028 1.00 80.25 115 PRO A N 1
ATOM 894 C CA . PRO A 1 115 ? 8.330 16.870 -10.334 1.00 80.25 115 PRO A CA 1
ATOM 895 C C . PRO A 1 115 ? 8.667 18.363 -10.263 1.00 80.25 115 PRO A C 1
ATOM 897 O O . PRO A 1 115 ? 7.899 19.165 -9.732 1.00 80.25 115 PRO A O 1
ATOM 900 N N . SER A 1 116 ? 9.785 18.746 -10.872 1.00 79.88 116 SER A N 1
ATOM 901 C CA . SER A 1 116 ? 10.257 20.125 -10.950 1.00 79.88 116 SER A CA 1
ATOM 902 C C . SER A 1 116 ? 10.172 20.677 -12.377 1.00 79.88 116 SER A C 1
ATOM 904 O O . SER A 1 116 ? 10.033 19.948 -13.361 1.00 79.88 116 SER A O 1
ATOM 906 N N . ALA A 1 117 ? 10.348 21.993 -12.526 1.00 74.88 117 ALA A N 1
ATOM 907 C CA . ALA A 1 117 ? 10.412 22.638 -13.840 1.00 74.88 117 ALA A CA 1
ATOM 908 C C . ALA A 1 117 ? 11.599 22.170 -14.718 1.00 74.88 117 ALA A C 1
ATOM 910 O O . ALA A 1 117 ? 11.626 22.496 -15.907 1.00 74.88 117 ALA A O 1
ATOM 911 N N . GLN A 1 118 ? 12.571 21.441 -14.148 1.00 72.81 118 GLN A N 1
ATOM 912 C CA . GLN A 1 118 ? 13.720 20.859 -14.855 1.00 72.81 118 GLN A CA 1
ATOM 913 C C . GLN A 1 118 ? 13.401 19.494 -15.490 1.00 72.81 118 GLN A C 1
ATOM 915 O O . GLN A 1 118 ? 14.123 19.065 -16.385 1.00 72.81 118 GLN A O 1
ATOM 920 N N . ASP A 1 119 ? 12.315 18.838 -15.070 1.00 77.12 119 ASP A N 1
ATOM 921 C CA . ASP A 1 119 ? 11.930 17.495 -15.530 1.00 77.12 119 ASP A CA 1
ATOM 922 C C . ASP A 1 119 ? 10.912 17.538 -16.697 1.00 77.12 119 ASP A C 1
ATOM 924 O O . ASP A 1 119 ? 10.471 16.506 -17.205 1.00 77.12 119 ASP A O 1
ATOM 928 N N . VAL A 1 120 ? 10.533 18.744 -17.147 1.00 73.44 120 VAL A N 1
ATOM 929 C CA . VAL A 1 120 ? 9.551 18.979 -18.220 1.00 73.44 120 VAL A CA 1
ATOM 930 C C . VAL A 1 120 ? 10.222 18.973 -19.595 1.00 73.44 120 VAL A C 1
ATOM 932 O O . VAL A 1 120 ? 11.030 19.851 -19.909 1.00 73.44 120 VAL A O 1
ATOM 935 N N . VAL A 1 121 ? 9.811 18.047 -20.464 1.00 70.81 121 VAL A N 1
ATOM 936 C CA . VAL A 1 121 ? 10.226 18.021 -21.874 1.00 70.81 121 VAL A CA 1
ATOM 937 C C . VAL A 1 121 ? 9.597 19.206 -22.616 1.00 70.81 121 VAL A C 1
ATOM 939 O O . VAL A 1 121 ? 8.382 19.280 -22.803 1.00 70.81 121 VAL A O 1
ATOM 942 N N . ARG A 1 122 ? 10.427 20.159 -23.052 1.00 65.94 122 ARG A N 1
ATOM 943 C CA . ARG A 1 122 ? 9.991 21.308 -23.860 1.00 65.94 122 ARG A CA 1
ATOM 944 C C . ARG A 1 122 ? 10.181 21.005 -25.342 1.00 65.94 122 ARG A C 1
ATOM 946 O O . ARG A 1 122 ? 11.303 20.785 -25.784 1.00 65.94 122 ARG A O 1
ATOM 953 N N . GLY A 1 123 ? 9.092 21.051 -26.108 1.00 57.22 123 GLY A N 1
ATOM 954 C CA . GLY A 1 123 ? 9.142 20.879 -27.561 1.00 57.22 123 GLY A CA 1
ATOM 955 C C . GLY A 1 123 ? 10.009 21.936 -28.256 1.00 57.22 123 GLY A C 1
ATOM 956 O O . GLY A 1 123 ? 10.044 23.105 -27.852 1.00 57.22 123 GLY A O 1
ATOM 957 N N . SER A 1 124 ? 10.665 21.520 -29.339 1.00 50.72 124 SER A N 1
ATOM 958 C CA . SER A 1 124 ? 11.566 22.284 -30.215 1.00 50.72 124 SER A CA 1
ATOM 959 C C . SER A 1 124 ? 10.836 23.348 -31.059 1.00 50.72 124 SER A C 1
ATOM 961 O O . SER A 1 124 ? 10.936 23.403 -32.280 1.00 50.72 124 SER A O 1
ATOM 963 N N . GLY A 1 125 ? 10.085 24.228 -30.392 1.00 50.94 125 GLY A N 1
ATOM 964 C CA . GLY A 1 125 ? 9.299 25.293 -31.023 1.00 50.94 125 GLY A CA 1
ATOM 965 C C . GLY A 1 125 ? 8.821 26.411 -30.089 1.00 50.94 125 GLY A C 1
ATOM 966 O O . GLY A 1 125 ? 8.234 27.375 -30.573 1.00 50.94 125 GLY A O 1
ATOM 967 N N . ALA A 1 126 ? 9.083 26.334 -28.777 1.00 45.41 126 ALA A N 1
ATOM 968 C CA . ALA A 1 126 ? 8.564 27.281 -27.777 1.00 45.41 126 ALA A CA 1
ATOM 969 C C . ALA A 1 126 ? 9.511 28.450 -27.404 1.00 45.41 126 ALA A C 1
ATOM 971 O O . ALA A 1 126 ? 9.219 29.207 -26.479 1.00 45.41 126 ALA A O 1
ATOM 972 N N . GLY A 1 127 ? 10.653 28.606 -28.083 1.00 49.84 127 GLY A N 1
ATOM 973 C CA . GLY A 1 127 ? 11.598 29.708 -27.846 1.00 49.84 127 GLY A CA 1
ATOM 974 C C . GLY A 1 127 ? 11.331 30.927 -28.736 1.00 49.84 127 GLY A C 1
ATOM 975 O O . GLY A 1 127 ? 10.899 30.775 -29.870 1.00 49.84 127 GLY A 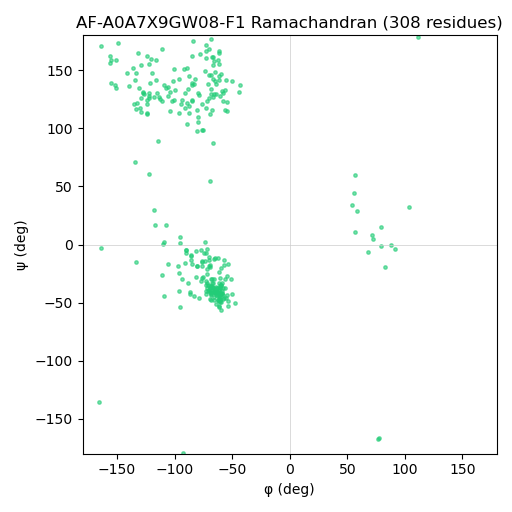O 1
ATOM 976 N N . LEU A 1 128 ? 11.665 32.139 -28.276 1.00 53.84 128 LEU A N 1
ATOM 977 C CA . LEU A 1 128 ? 11.542 33.383 -29.068 1.00 53.84 128 LEU A CA 1
ATOM 978 C C . LEU A 1 128 ? 12.198 33.304 -30.464 1.00 53.84 128 LEU A C 1
ATOM 980 O O . LEU A 1 128 ? 11.710 33.924 -31.404 1.00 53.84 128 LEU A O 1
ATOM 984 N N . LEU A 1 129 ? 13.257 32.504 -30.613 1.00 51.19 129 LEU A N 1
ATOM 985 C CA . LEU A 1 129 ? 13.980 32.310 -31.873 1.00 51.19 129 LEU A CA 1
ATOM 986 C C . LEU A 1 129 ? 13.165 31.562 -32.949 1.00 51.19 129 LEU A C 1
ATOM 988 O O . LEU A 1 129 ? 13.330 31.856 -34.130 1.00 51.19 129 LEU A O 1
ATOM 992 N N . SER A 1 130 ? 12.238 30.663 -32.578 1.00 49.62 130 SER A N 1
ATOM 993 C CA . SER A 1 13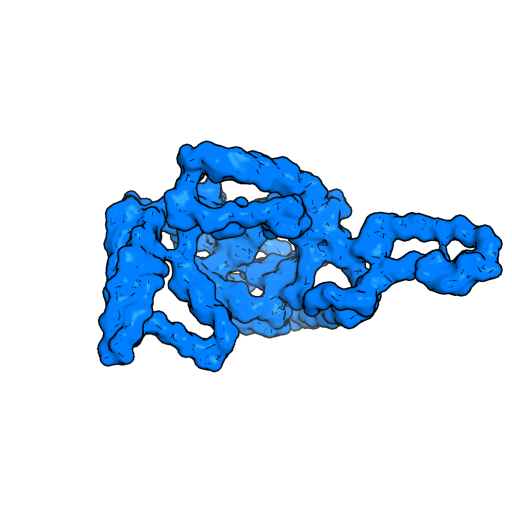0 ? 11.393 29.941 -33.554 1.00 49.62 130 SER A CA 1
ATOM 994 C C . SER A 1 130 ? 10.369 30.850 -34.246 1.00 49.62 130 SER A C 1
ATOM 996 O O . SER A 1 130 ? 9.847 30.506 -35.303 1.00 49.62 130 SER A O 1
ATOM 998 N N . ARG A 1 131 ? 10.096 32.030 -33.671 1.00 52.09 131 ARG A N 1
ATOM 999 C CA . ARG A 1 131 ? 9.237 33.067 -34.265 1.00 52.09 131 ARG A CA 1
ATOM 1000 C C . ARG A 1 131 ? 9.976 33.998 -35.230 1.00 52.09 131 ARG A C 1
ATOM 1002 O O . ARG A 1 131 ? 9.314 34.734 -35.952 1.00 52.09 131 ARG A O 1
ATOM 1009 N N . LEU A 1 132 ? 11.311 33.976 -35.244 1.00 56.41 132 LEU A N 1
ATOM 1010 C CA . LEU A 1 132 ? 12.143 34.827 -36.108 1.00 56.41 132 LEU A CA 1
ATOM 1011 C C . LEU A 1 132 ? 12.587 34.120 -37.398 1.00 56.41 132 LEU A C 1
ATOM 1013 O O . LEU A 1 132 ? 12.818 34.783 -38.403 1.00 56.41 132 LEU A O 1
ATOM 1017 N N . PHE A 1 133 ? 12.646 32.786 -37.394 1.00 54.31 133 PHE A N 1
ATOM 1018 C CA . PHE A 1 133 ? 12.937 31.967 -38.572 1.00 54.31 133 PHE A CA 1
ATOM 1019 C C . PHE A 1 133 ? 11.702 31.136 -38.923 1.00 54.31 133 PHE A C 1
ATOM 1021 O O . PHE A 1 133 ? 11.493 30.042 -38.401 1.00 54.31 133 PHE A O 1
ATOM 1028 N N . GLY A 1 134 ? 10.832 31.715 -39.753 1.00 48.25 134 GLY A N 1
ATOM 1029 C CA . GLY A 1 134 ? 9.523 31.142 -40.057 1.00 48.25 134 GLY A CA 1
ATOM 1030 C C . GLY A 1 134 ? 9.598 29.766 -40.726 1.00 48.25 134 GLY A C 1
ATOM 1031 O O . GLY A 1 134 ? 10.421 29.539 -41.607 1.00 48.25 134 GLY A O 1
ATOM 1032 N N . GLY A 1 135 ? 8.672 28.874 -40.357 1.00 49.12 135 GLY A N 1
ATOM 1033 C CA . GLY A 1 135 ? 8.402 27.658 -41.134 1.00 49.12 135 GLY A CA 1
ATOM 1034 C C . GLY A 1 135 ? 8.953 26.339 -40.588 1.00 49.12 135 GLY A C 1
ATOM 1035 O O . GLY A 1 135 ? 9.230 25.439 -41.373 1.00 49.12 135 GLY A O 1
ATOM 1036 N N . GLY A 1 136 ? 9.050 26.162 -39.268 1.00 43.22 136 GLY A N 1
ATOM 1037 C CA . GLY A 1 136 ? 9.155 24.823 -38.678 1.00 43.22 136 GLY A CA 1
ATOM 1038 C C . GLY A 1 136 ? 7.773 24.218 -38.409 1.00 43.22 136 GLY A C 1
ATOM 1039 O O . GLY A 1 136 ? 7.075 24.681 -37.506 1.00 43.22 136 GLY A O 1
ATOM 1040 N N . ARG A 1 137 ? 7.385 23.148 -39.122 1.00 47.75 137 ARG A N 1
ATOM 1041 C CA . ARG A 1 137 ? 6.376 22.198 -38.609 1.00 47.75 137 ARG A CA 1
ATOM 1042 C C . ARG A 1 137 ? 7.007 21.499 -37.403 1.00 47.75 137 ARG A C 1
ATOM 1044 O O . ARG A 1 137 ? 7.654 20.473 -37.566 1.00 47.75 137 ARG A O 1
ATOM 1051 N N . GLY A 1 138 ? 6.877 22.091 -36.217 1.00 54.94 138 GLY A N 1
ATOM 1052 C CA . GLY A 1 138 ? 7.361 21.467 -34.988 1.00 54.94 138 GLY A CA 1
ATOM 1053 C C . GLY A 1 138 ? 6.688 20.110 -34.815 1.00 54.94 138 GLY A C 1
ATOM 1054 O O . GLY A 1 138 ? 5.455 20.043 -34.825 1.00 54.94 138 GLY A O 1
ATOM 1055 N N . GLU A 1 139 ? 7.484 19.046 -34.693 1.00 60.72 139 GLU A N 1
ATOM 1056 C CA . GLU A 1 139 ? 6.963 17.712 -34.403 1.00 60.72 139 GLU A CA 1
ATOM 1057 C C . GLU A 1 139 ? 6.112 17.776 -33.136 1.00 60.72 139 GLU A C 1
ATOM 1059 O O . GLU A 1 139 ? 6.541 18.245 -32.076 1.00 60.72 139 GLU A O 1
ATOM 1064 N N . GLN A 1 140 ? 4.852 17.364 -33.267 1.00 74.75 140 GLN A N 1
ATOM 1065 C CA . GLN A 1 140 ? 3.940 17.349 -32.139 1.00 74.75 140 GLN A CA 1
ATOM 1066 C C . GLN A 1 140 ? 4.307 16.168 -31.251 1.00 74.75 140 GLN A C 1
ATOM 1068 O O . GLN A 1 140 ? 3.869 15.051 -31.512 1.00 74.75 140 GLN A O 1
ATOM 1073 N N . LEU A 1 141 ? 5.068 16.445 -30.187 1.00 80.75 141 LEU A N 1
ATOM 1074 C CA . LEU A 1 141 ? 5.376 15.470 -29.141 1.00 80.75 141 LEU A CA 1
ATOM 1075 C C . LEU A 1 141 ? 4.115 14.687 -28.760 1.00 80.75 141 LEU A C 1
ATOM 1077 O O . LEU A 1 141 ? 3.065 15.282 -28.481 1.00 80.75 141 LEU A O 1
ATOM 1081 N N . THR A 1 142 ? 4.224 13.368 -28.715 1.00 87.50 142 THR A N 1
ATOM 1082 C CA . THR A 1 142 ? 3.196 12.465 -28.198 1.00 87.50 142 THR A CA 1
ATOM 1083 C C . THR A 1 142 ? 2.920 12.739 -26.716 1.00 87.50 142 THR A C 1
ATOM 1085 O O . THR A 1 142 ? 3.680 13.422 -26.025 1.00 87.50 142 THR A O 1
ATOM 1088 N N . ALA A 1 143 ? 1.830 12.183 -26.179 1.00 85.50 143 ALA A N 1
ATOM 1089 C CA . ALA A 1 143 ? 1.548 12.281 -24.745 1.00 85.50 143 ALA A CA 1
ATOM 1090 C C . ALA A 1 143 ? 2.678 11.681 -23.880 1.00 85.50 143 ALA A C 1
AT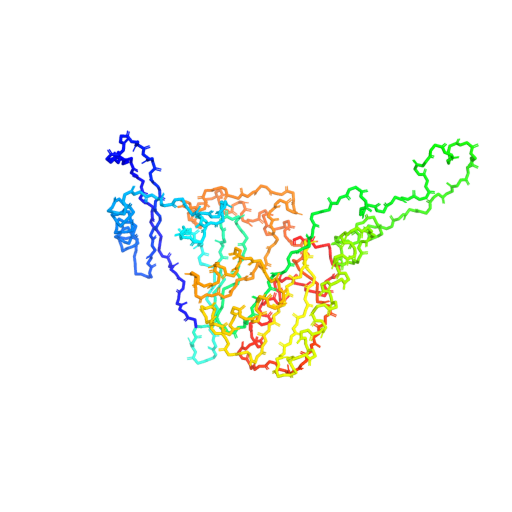OM 1092 O O . ALA A 1 143 ? 2.962 12.204 -22.803 1.00 85.50 143 ALA A O 1
ATOM 1093 N N . GLN A 1 144 ? 3.345 10.627 -24.370 1.00 87.75 144 GLN A N 1
ATOM 1094 C CA . GLN A 1 144 ? 4.447 9.967 -23.665 1.00 87.75 144 GLN A CA 1
ATOM 1095 C C . GLN A 1 144 ? 5.716 10.824 -23.647 1.00 87.75 144 GLN A C 1
ATOM 1097 O O . GLN A 1 144 ? 6.390 10.882 -22.627 1.00 87.75 144 GLN A O 1
ATOM 1102 N N . GLU A 1 145 ? 6.019 11.542 -24.729 1.00 87.56 145 GLU A N 1
ATOM 1103 C CA . GLU A 1 145 ? 7.171 12.451 -24.771 1.00 87.56 145 GLU A CA 1
ATOM 1104 C C . GLU A 1 145 ? 6.949 13.722 -23.941 1.00 87.56 145 GLU A C 1
ATOM 1106 O O . GLU A 1 145 ? 7.902 14.255 -23.382 1.00 87.56 145 GLU A O 1
ATOM 1111 N N . ARG A 1 146 ? 5.705 14.210 -23.822 1.00 86.12 146 ARG A N 1
ATOM 1112 C CA . ARG A 1 146 ? 5.379 15.371 -22.968 1.00 86.12 146 ARG A CA 1
ATOM 1113 C C . ARG A 1 146 ? 5.427 15.040 -21.477 1.00 86.12 146 ARG A C 1
ATOM 1115 O O . ARG A 1 146 ? 5.883 15.861 -20.688 1.00 86.12 146 ARG A O 1
ATOM 1122 N N . GLU A 1 147 ? 4.943 13.860 -21.091 1.00 87.44 147 GLU A N 1
ATOM 1123 C CA . GLU A 1 147 ? 4.911 13.400 -19.699 1.00 87.44 147 GLU A CA 1
ATOM 1124 C C . GLU A 1 147 ? 5.408 11.946 -19.562 1.00 87.44 147 GLU A C 1
ATOM 1126 O O . GLU A 1 147 ? 4.614 11.053 -19.251 1.00 87.44 147 GLU A O 1
ATOM 1131 N N . PRO A 1 148 ? 6.713 11.672 -19.731 1.00 90.50 148 PRO A N 1
ATOM 1132 C CA . PRO A 1 148 ? 7.257 10.310 -19.663 1.00 90.50 148 PRO A CA 1
ATOM 1133 C C . PRO A 1 148 ? 6.907 9.585 -18.354 1.00 90.50 148 PRO A C 1
ATOM 1135 O O . PRO A 1 148 ? 6.419 8.454 -18.380 1.00 90.50 148 PRO A O 1
ATOM 1138 N N . ASP A 1 149 ? 7.020 10.267 -17.209 1.00 89.88 149 ASP A N 1
ATOM 1139 C CA . ASP A 1 149 ? 6.636 9.720 -15.900 1.00 89.88 149 ASP A CA 1
ATOM 1140 C C . ASP A 1 149 ? 5.145 9.347 -15.795 1.00 89.88 149 ASP A C 1
ATOM 1142 O O . ASP A 1 149 ? 4.780 8.513 -14.966 1.00 89.88 149 ASP A O 1
ATOM 1146 N N . ALA A 1 150 ? 4.263 9.939 -16.610 1.00 91.00 150 ALA A N 1
ATOM 1147 C CA . ALA A 1 150 ? 2.847 9.569 -16.650 1.00 91.00 150 ALA A CA 1
ATOM 1148 C C . ALA A 1 150 ? 2.613 8.227 -17.351 1.00 91.00 150 ALA A C 1
ATOM 1150 O O . ALA A 1 150 ? 1.544 7.653 -17.205 1.00 91.00 150 ALA A O 1
ATOM 1151 N N . PHE A 1 151 ? 3.604 7.704 -18.068 1.00 92.25 151 PHE A N 1
ATOM 1152 C CA . PHE A 1 151 ? 3.580 6.382 -18.696 1.00 92.25 151 PHE A CA 1
ATOM 1153 C C . PHE A 1 151 ? 4.670 5.470 -18.113 1.00 92.25 151 PHE A C 1
ATOM 1155 O O . PHE A 1 151 ? 5.018 4.450 -18.698 1.00 92.25 151 PHE A O 1
ATOM 1162 N N . GLY A 1 152 ? 5.216 5.835 -16.949 1.00 91.25 152 GLY A N 1
ATOM 1163 C CA . GLY A 1 152 ? 6.266 5.086 -16.264 1.00 91.25 152 GLY A CA 1
ATOM 1164 C C . GLY A 1 152 ? 7.643 5.138 -16.932 1.00 91.25 152 GLY A C 1
ATOM 1165 O O . GLY A 1 152 ? 8.553 4.439 -16.497 1.00 91.25 152 GLY A O 1
ATOM 1166 N N . LEU A 1 153 ? 7.816 5.970 -17.957 1.00 91.75 153 LEU A N 1
ATOM 1167 C CA . LEU A 1 153 ? 9.100 6.197 -18.610 1.00 91.75 153 LEU A CA 1
ATOM 1168 C C . LEU A 1 153 ? 9.969 7.141 -17.765 1.00 91.75 153 LEU A C 1
ATOM 1170 O O . LEU A 1 153 ? 9.490 7.833 -16.864 1.00 91.75 153 LEU A O 1
ATOM 1174 N N . ARG A 1 154 ? 11.268 7.175 -18.060 1.00 92.12 154 ARG A N 1
ATOM 1175 C CA . ARG A 1 154 ? 12.232 8.065 -17.409 1.00 92.12 154 ARG A CA 1
ATOM 1176 C C . ARG A 1 154 ? 12.087 9.494 -17.947 1.00 92.12 154 ARG A C 1
ATOM 1178 O O . ARG A 1 154 ? 12.255 9.718 -19.143 1.00 92.12 154 ARG A O 1
ATOM 1185 N N . SER A 1 155 ? 11.793 10.456 -17.072 1.00 89.75 155 SER A N 1
ATOM 1186 C CA . SER A 1 155 ? 11.863 11.891 -17.384 1.00 89.75 155 SER A CA 1
ATOM 1187 C C . SER A 1 155 ? 13.309 12.364 -17.610 1.00 89.75 155 SER A C 1
ATOM 1189 O O . SER A 1 155 ? 14.251 11.676 -17.212 1.00 89.75 155 SER A O 1
ATOM 1191 N N . PRO A 1 156 ? 13.535 13.522 -18.258 1.00 87.81 156 PRO A N 1
ATOM 1192 C CA . PRO A 1 156 ? 14.797 14.244 -18.106 1.00 87.81 156 PRO A CA 1
ATOM 1193 C C . PRO A 1 156 ? 14.920 14.815 -16.679 1.00 87.81 156 PRO A C 1
ATOM 1195 O O . PRO A 1 156 ? 13.993 14.719 -15.877 1.00 87.81 156 PRO A O 1
ATOM 1198 N N . GLY A 1 157 ? 16.051 15.452 -16.375 1.00 88.81 157 GLY A N 1
ATOM 1199 C CA . GLY A 1 157 ? 16.229 16.200 -15.129 1.00 88.81 157 GLY A CA 1
ATOM 1200 C C . GLY A 1 157 ? 16.476 15.336 -13.887 1.00 88.81 157 GLY A C 1
ATOM 1201 O O . GLY A 1 157 ? 16.773 14.140 -13.969 1.00 88.81 157 GLY A O 1
ATOM 1202 N N . ARG A 1 158 ? 16.378 15.971 -12.714 1.00 90.69 158 ARG A N 1
ATOM 1203 C CA . ARG A 1 158 ? 16.708 15.380 -11.406 1.00 90.69 158 ARG A CA 1
ATOM 1204 C C . ARG A 1 158 ? 15.836 14.177 -11.080 1.00 90.69 158 ARG A C 1
ATOM 1206 O O . ARG A 1 158 ? 16.345 13.179 -10.569 1.00 90.69 158 ARG A O 1
ATOM 1213 N N . ARG A 1 159 ? 14.545 14.243 -11.412 1.00 92.25 159 ARG A N 1
ATOM 1214 C CA . ARG A 1 159 ? 13.603 13.141 -11.199 1.00 92.25 159 ARG A CA 1
ATOM 1215 C C . ARG A 1 159 ? 13.945 11.947 -12.094 1.00 92.25 159 ARG A C 1
ATOM 1217 O O . ARG A 1 159 ? 13.911 10.804 -11.638 1.00 92.25 159 ARG A O 1
ATOM 1224 N N . GLY A 1 160 ? 14.389 12.217 -13.321 1.00 93.25 160 GLY A N 1
ATOM 1225 C CA . GLY A 1 160 ? 14.947 11.231 -14.244 1.00 93.25 160 GLY A CA 1
ATOM 1226 C C . GLY A 1 160 ? 16.233 10.564 -13.760 1.00 93.25 160 GLY A C 1
ATOM 1227 O O . GLY A 1 160 ? 16.449 9.372 -13.986 1.00 93.25 160 GLY A O 1
ATOM 1228 N N . GLU A 1 161 ? 17.115 11.308 -13.098 1.00 94.62 161 GLU A N 1
ATOM 1229 C CA . GLU A 1 161 ? 18.312 10.751 -12.461 1.00 94.62 161 GLU A CA 1
ATOM 1230 C C . GLU A 1 161 ? 17.971 9.924 -11.218 1.00 94.62 161 GLU A C 1
ATOM 1232 O O . GLU A 1 161 ? 18.561 8.863 -11.022 1.00 94.62 161 GLU A O 1
ATOM 1237 N N . HIS A 1 162 ? 17.011 10.366 -10.397 1.00 95.50 162 HIS A N 1
ATOM 1238 C CA . HIS A 1 162 ? 16.542 9.590 -9.249 1.00 95.50 162 HIS A CA 1
ATOM 1239 C C . HIS A 1 162 ? 15.927 8.268 -9.721 1.00 95.50 162 HIS A C 1
ATOM 1241 O O . HIS A 1 162 ? 16.367 7.222 -9.262 1.00 95.50 162 HIS A O 1
ATOM 1247 N N . HIS A 1 163 ? 15.044 8.287 -10.727 1.00 96.31 163 HIS A N 1
ATOM 1248 C CA . HIS A 1 163 ? 14.496 7.082 -11.366 1.00 96.31 163 HIS A CA 1
ATOM 1249 C C . HIS A 1 163 ? 15.604 6.069 -11.711 1.00 96.31 163 HIS A C 1
ATOM 1251 O O . HIS A 1 163 ? 15.508 4.903 -11.335 1.00 96.31 163 HIS A O 1
ATOM 1257 N N . ALA A 1 164 ? 16.678 6.512 -12.376 1.00 96.62 164 ALA A N 1
ATOM 1258 C CA . ALA A 1 164 ? 17.797 5.641 -12.741 1.00 96.62 164 ALA A CA 1
ATOM 1259 C C . ALA A 1 164 ? 18.575 5.108 -11.522 1.00 96.62 164 ALA A C 1
ATOM 1261 O O . ALA A 1 164 ? 18.914 3.929 -11.489 1.00 96.62 164 ALA A O 1
ATOM 1262 N N . ARG A 1 165 ? 18.820 5.942 -10.499 1.00 97.56 165 ARG A N 1
ATOM 1263 C CA . ARG A 1 165 ? 19.460 5.503 -9.244 1.00 97.56 165 ARG A CA 1
ATOM 1264 C C . ARG A 1 165 ? 18.605 4.492 -8.476 1.00 97.56 165 ARG A C 1
ATOM 1266 O O . ARG A 1 165 ? 19.161 3.569 -7.894 1.00 97.56 165 ARG A O 1
ATOM 1273 N N . THR A 1 166 ? 17.280 4.640 -8.478 1.00 97.94 166 THR A N 1
ATOM 1274 C CA . THR A 1 166 ? 16.367 3.692 -7.824 1.00 97.94 166 THR A CA 1
ATOM 1275 C C . THR A 1 166 ? 16.325 2.356 -8.557 1.00 97.94 166 THR A C 1
ATOM 1277 O O . THR A 1 166 ? 16.335 1.326 -7.896 1.00 97.94 166 THR A O 1
ATOM 1280 N N . LEU A 1 167 ? 16.348 2.340 -9.897 1.00 97.94 167 LEU A N 1
ATOM 1281 C CA . LEU A 1 167 ? 16.481 1.086 -10.650 1.00 97.94 167 LEU A CA 1
ATOM 1282 C C . LEU A 1 167 ? 17.804 0.376 -10.341 1.00 97.94 167 LEU A C 1
ATOM 1284 O O . LEU A 1 167 ? 17.775 -0.800 -10.004 1.00 97.94 167 LEU A O 1
ATOM 1288 N N . ALA A 1 168 ? 18.930 1.096 -10.332 1.00 98.25 168 ALA A N 1
ATOM 1289 C CA . ALA A 1 168 ? 20.222 0.518 -9.957 1.00 98.25 168 ALA A CA 1
ATOM 1290 C C . ALA A 1 168 ? 20.238 -0.026 -8.511 1.00 98.25 168 ALA A C 1
ATOM 1292 O O . ALA A 1 168 ? 20.830 -1.069 -8.257 1.00 98.25 168 ALA A O 1
ATOM 1293 N N . LEU A 1 169 ? 19.555 0.640 -7.568 1.00 98.50 169 LEU A N 1
ATOM 1294 C CA . LEU A 1 169 ? 19.372 0.145 -6.196 1.00 98.50 169 LEU A CA 1
ATOM 1295 C C . LEU A 1 169 ? 18.542 -1.149 -6.148 1.00 98.50 169 LEU A C 1
ATOM 1297 O O . LEU A 1 169 ? 18.847 -2.044 -5.368 1.00 98.50 169 LEU A O 1
ATOM 1301 N N . ILE A 1 170 ? 17.495 -1.251 -6.971 1.00 98.56 170 ILE A N 1
ATOM 1302 C CA . ILE A 1 170 ? 16.655 -2.452 -7.072 1.00 98.56 170 ILE A CA 1
ATOM 1303 C C . ILE A 1 170 ? 17.441 -3.608 -7.708 1.00 98.56 170 ILE A C 1
ATOM 1305 O O . ILE A 1 170 ? 17.376 -4.731 -7.216 1.00 98.56 170 ILE A O 1
ATOM 1309 N N . GLU A 1 171 ? 18.208 -3.340 -8.766 1.00 98.25 171 GLU A N 1
ATOM 1310 C CA . GLU A 1 171 ? 19.089 -4.319 -9.413 1.00 98.25 171 GLU A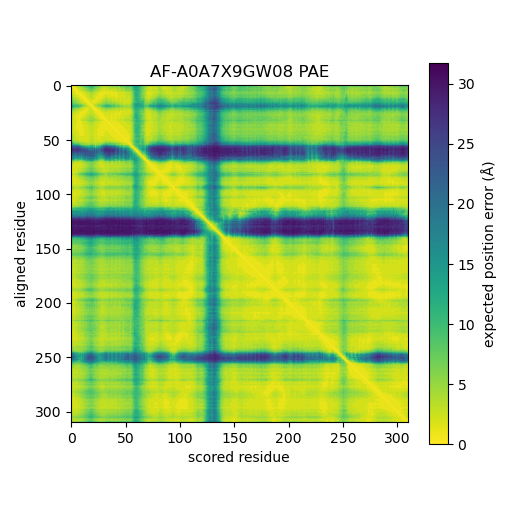 CA 1
ATOM 1311 C C . GLU A 1 171 ? 20.130 -4.861 -8.419 1.00 98.25 171 GLU A C 1
ATOM 1313 O O . GLU A 1 171 ? 20.228 -6.077 -8.241 1.00 98.25 171 GLU A O 1
ATOM 1318 N N . ASP A 1 172 ? 20.823 -3.975 -7.696 1.00 98.44 172 ASP A N 1
ATOM 1319 C CA . ASP A 1 172 ? 21.794 -4.335 -6.654 1.00 98.44 172 ASP A CA 1
ATOM 1320 C C . ASP A 1 172 ? 21.155 -5.143 -5.511 1.00 98.44 172 ASP A C 1
ATOM 1322 O O . ASP A 1 172 ? 21.692 -6.175 -5.107 1.00 98.44 172 ASP A O 1
ATOM 1326 N N . PHE A 1 173 ? 19.960 -4.754 -5.052 1.00 98.62 173 PHE A N 1
ATOM 1327 C CA . PHE A 1 173 ? 19.181 -5.524 -4.078 1.00 98.62 173 PHE A CA 1
ATOM 1328 C C . PHE A 1 173 ? 18.872 -6.941 -4.585 1.00 98.62 173 PHE A C 1
ATOM 1330 O O . PHE A 1 173 ? 19.085 -7.910 -3.859 1.00 98.62 173 PHE A O 1
ATOM 1337 N N . THR A 1 174 ? 18.419 -7.095 -5.836 1.00 98.25 174 THR A N 1
ATOM 1338 C CA . THR A 1 174 ? 18.120 -8.426 -6.402 1.00 98.25 174 THR A CA 1
ATOM 1339 C C . THR A 1 174 ? 19.366 -9.288 -6.602 1.00 98.25 174 THR A C 1
ATOM 1341 O O . THR A 1 174 ? 19.280 -10.508 -6.494 1.00 98.25 174 THR A O 1
ATOM 1344 N N . ALA A 1 175 ? 20.531 -8.679 -6.847 1.00 97.88 175 ALA A N 1
ATOM 1345 C CA . ALA A 1 175 ? 21.802 -9.393 -6.945 1.00 97.88 175 ALA A CA 1
ATOM 1346 C C . ALA A 1 175 ? 22.305 -9.890 -5.577 1.00 97.88 175 ALA A C 1
ATOM 1348 O O . ALA A 1 175 ? 22.882 -10.975 -5.495 1.00 97.88 175 ALA A O 1
ATOM 1349 N N . HIS A 1 176 ? 22.059 -9.126 -4.507 1.00 97.94 176 HIS A N 1
ATOM 1350 C CA . HIS A 1 176 ? 22.385 -9.511 -3.130 1.00 97.94 176 HIS A CA 1
ATOM 1351 C C . HIS A 1 176 ? 21.357 -10.459 -2.487 1.00 97.94 176 HIS A C 1
ATOM 1353 O O . HIS A 1 176 ? 21.698 -11.133 -1.516 1.00 97.94 176 HIS A O 1
ATOM 1359 N N . HIS A 1 177 ? 20.142 -10.544 -3.040 1.00 98.06 177 HIS A N 1
ATOM 1360 C CA . HIS A 1 177 ? 19.063 -11.421 -2.575 1.00 98.06 177 HIS A CA 1
ATOM 1361 C C . HIS A 1 177 ? 18.559 -12.402 -3.654 1.00 98.06 177 HIS A C 1
ATOM 1363 O O . HIS A 1 177 ? 17.376 -12.373 -4.010 1.00 98.06 177 HIS A O 1
ATOM 1369 N N . PRO A 1 178 ? 19.418 -13.295 -4.191 1.00 97.88 178 PRO A N 1
ATOM 1370 C CA . PRO A 1 178 ? 19.024 -14.269 -5.213 1.00 97.88 178 PRO A CA 1
ATOM 1371 C C . PRO A 1 178 ? 18.012 -15.314 -4.707 1.00 97.88 178 PRO A C 1
ATOM 1373 O O . PRO A 1 178 ? 17.433 -16.041 -5.514 1.00 97.88 178 PRO A O 1
ATOM 1376 N N . GLU A 1 179 ? 17.798 -15.411 -3.391 1.00 97.88 179 GLU A N 1
ATOM 1377 C CA . GLU A 1 179 ? 16.765 -16.238 -2.765 1.00 97.88 179 GLU A CA 1
ATOM 1378 C C . GLU A 1 179 ? 15.347 -15.653 -2.875 1.00 97.88 179 GLU A C 1
ATOM 1380 O O . GLU A 1 179 ? 14.378 -16.389 -2.695 1.00 97.88 179 GLU A O 1
ATOM 1385 N N . LEU A 1 180 ? 15.210 -14.353 -3.163 1.00 98.62 180 LEU A N 1
ATOM 1386 C CA . LEU A 1 180 ? 13.924 -13.653 -3.191 1.00 98.62 180 LEU A CA 1
ATOM 1387 C C . LEU A 1 180 ? 13.396 -13.503 -4.619 1.00 98.62 180 LEU A C 1
ATOM 1389 O O . LEU A 1 180 ? 14.107 -13.059 -5.519 1.00 98.62 180 LEU A O 1
ATOM 1393 N N . GLY A 1 181 ? 12.115 -13.816 -4.819 1.00 98.75 181 GLY A N 1
ATOM 1394 C CA . GLY A 1 181 ? 11.406 -13.449 -6.044 1.00 98.75 181 GLY A CA 1
ATOM 1395 C C . GLY A 1 181 ? 11.001 -11.978 -5.968 1.00 98.75 181 GLY A C 1
ATOM 1396 O O . GLY A 1 181 ? 10.416 -11.554 -4.974 1.00 98.75 181 GLY A O 1
ATOM 1397 N N . VAL A 1 182 ? 11.320 -11.170 -6.979 1.00 98.75 182 VAL A N 1
ATOM 1398 C CA . VAL A 1 182 ? 11.070 -9.718 -6.962 1.00 98.75 182 VAL A CA 1
ATOM 1399 C C . VAL A 1 182 ? 10.369 -9.279 -8.239 1.00 98.75 182 VAL A C 1
ATOM 1401 O O . VAL A 1 182 ? 10.916 -9.361 -9.338 1.00 98.75 182 VAL A O 1
ATOM 1404 N N . ARG A 1 183 ? 9.150 -8.752 -8.096 1.00 98.69 183 ARG A N 1
ATOM 1405 C CA . ARG A 1 183 ? 8.391 -8.105 -9.174 1.00 98.69 183 ARG A CA 1
ATOM 1406 C C . ARG A 1 183 ? 8.446 -6.597 -8.995 1.00 98.69 183 ARG A C 1
ATOM 1408 O O . ARG A 1 183 ? 7.918 -6.069 -8.016 1.00 98.69 183 ARG A O 1
ATOM 1415 N N . THR A 1 184 ? 9.073 -5.904 -9.941 1.00 98.69 184 THR A N 1
ATOM 1416 C CA . THR A 1 184 ? 9.278 -4.451 -9.891 1.00 98.69 184 THR A CA 1
ATOM 1417 C C . THR A 1 184 ? 8.255 -3.741 -10.761 1.00 98.69 184 THR A C 1
ATOM 1419 O O . THR A 1 184 ? 8.176 -3.977 -11.967 1.00 98.69 184 THR A O 1
ATOM 1422 N N . TYR A 1 185 ? 7.508 -2.817 -10.162 1.00 98.62 185 TYR A N 1
ATOM 1423 C CA . TYR A 1 185 ? 6.484 -2.027 -10.828 1.00 98.62 185 TYR A CA 1
ATOM 1424 C C . TYR A 1 185 ? 6.782 -0.532 -10.709 1.00 98.62 185 TYR A C 1
ATOM 1426 O O . TYR A 1 185 ? 7.117 -0.030 -9.638 1.00 98.62 185 TYR A O 1
ATOM 1434 N N . ARG A 1 186 ? 6.568 0.223 -11.785 1.00 97.88 186 ARG A N 1
ATOM 1435 C CA . ARG A 1 186 ? 6.587 1.691 -11.782 1.00 97.88 186 ARG A CA 1
ATOM 1436 C C . ARG A 1 186 ? 5.184 2.219 -11.479 1.00 97.88 186 ARG A C 1
ATOM 1438 O O . ARG A 1 186 ? 4.247 1.910 -12.205 1.00 97.88 186 ARG A O 1
ATOM 1445 N N . THR A 1 187 ? 5.018 3.016 -10.428 1.00 96.50 187 THR A N 1
ATOM 1446 C CA . THR A 1 187 ? 3.758 3.718 -10.089 1.00 96.50 187 THR A CA 1
ATOM 1447 C C . THR A 1 187 ? 3.750 5.128 -10.699 1.00 96.50 187 THR A C 1
ATOM 1449 O O . THR A 1 187 ? 4.726 5.528 -11.329 1.00 96.50 187 THR A O 1
ATOM 1452 N N . ARG A 1 188 ? 2.714 5.959 -10.513 1.00 93.25 188 ARG A N 1
ATOM 1453 C CA . ARG A 1 188 ? 2.781 7.366 -10.979 1.00 93.25 188 ARG A CA 1
ATOM 1454 C C . ARG A 1 188 ? 3.948 8.157 -10.361 1.00 93.25 188 ARG A C 1
ATOM 1456 O O . ARG A 1 188 ? 4.650 8.855 -11.092 1.00 93.25 188 ARG A O 1
ATOM 1463 N N . ASN A 1 189 ? 4.219 8.002 -9.057 1.00 92.88 189 ASN A N 1
ATOM 1464 C CA . ASN A 1 189 ? 5.236 8.809 -8.357 1.00 92.88 189 ASN A CA 1
ATOM 1465 C C . ASN A 1 189 ? 6.541 8.077 -8.028 1.00 92.88 189 ASN A C 1
ATOM 1467 O O . ASN A 1 189 ? 7.532 8.768 -7.824 1.00 92.88 189 ASN A O 1
ATOM 1471 N N . GLY A 1 190 ? 6.592 6.745 -8.059 1.00 95.88 190 GLY A N 1
ATOM 1472 C CA . GLY A 1 190 ? 7.813 6.001 -7.750 1.00 95.88 190 GLY A CA 1
ATOM 1473 C C . GLY A 1 190 ? 7.746 4.537 -8.172 1.00 95.88 190 GLY A C 1
ATOM 1474 O O . GLY A 1 190 ? 7.285 4.235 -9.275 1.00 95.88 190 GLY A O 1
ATOM 1475 N N . PHE A 1 191 ? 8.181 3.628 -7.313 1.00 97.88 191 PHE A N 1
ATOM 1476 C CA . PHE A 1 191 ? 8.177 2.189 -7.548 1.00 97.88 191 PHE A CA 1
ATOM 1477 C C . PHE A 1 191 ? 7.381 1.455 -6.472 1.00 97.88 191 PHE A C 1
ATOM 1479 O O . PHE A 1 191 ? 7.210 1.950 -5.361 1.00 97.88 191 PHE A O 1
ATOM 1486 N N . ARG A 1 192 ? 6.890 0.272 -6.830 1.00 98.44 192 ARG A N 1
ATOM 1487 C CA . ARG A 1 192 ? 6.378 -0.743 -5.915 1.00 98.44 192 ARG A CA 1
ATOM 1488 C C . ARG A 1 192 ? 7.087 -2.044 -6.238 1.00 98.44 192 ARG A C 1
ATOM 1490 O O . ARG A 1 192 ? 7.107 -2.439 -7.401 1.00 98.44 192 ARG A O 1
ATOM 1497 N N . LEU A 1 193 ? 7.624 -2.709 -5.229 1.00 98.69 193 LEU A N 1
ATOM 1498 C CA . LEU A 1 193 ? 8.130 -4.071 -5.346 1.00 98.69 193 LEU A CA 1
ATOM 1499 C C . LEU A 1 193 ? 7.169 -5.014 -4.621 1.00 98.69 193 LEU A C 1
ATOM 1501 O O . LEU A 1 193 ? 6.753 -4.709 -3.503 1.00 98.69 193 LEU A O 1
ATOM 1505 N N . LEU A 1 194 ? 6.825 -6.136 -5.255 1.00 98.69 194 LEU A N 1
ATOM 1506 C CA . LEU A 1 194 ? 6.259 -7.310 -4.587 1.00 98.69 194 LEU A CA 1
ATOM 1507 C C . LEU A 1 194 ? 7.391 -8.334 -4.448 1.00 98.69 194 LEU A C 1
ATOM 1509 O O . LEU A 1 194 ? 8.032 -8.669 -5.445 1.00 98.69 194 LEU A O 1
ATOM 1513 N N . ILE A 1 195 ? 7.658 -8.769 -3.218 1.00 98.75 195 ILE A N 1
ATOM 1514 C CA . ILE A 1 195 ? 8.822 -9.570 -2.833 1.00 98.75 195 ILE A CA 1
ATOM 1515 C C . ILE A 1 195 ? 8.345 -10.862 -2.163 1.00 98.75 195 ILE A C 1
ATOM 1517 O O . ILE A 1 195 ? 7.648 -10.836 -1.143 1.00 98.75 195 ILE A O 1
ATOM 1521 N N . THR A 1 196 ? 8.740 -11.984 -2.755 1.00 98.69 196 THR A N 1
ATOM 1522 C CA . THR A 1 196 ? 8.282 -13.344 -2.459 1.00 98.69 196 THR A CA 1
ATOM 1523 C C . THR A 1 196 ? 9.435 -14.247 -2.023 1.00 98.69 196 THR A C 1
ATOM 1525 O O . THR A 1 196 ? 10.605 -13.920 -2.228 1.00 98.69 196 THR A O 1
ATOM 1528 N N . GLY A 1 197 ? 9.124 -15.350 -1.343 1.00 97.75 197 GLY A N 1
ATOM 1529 C CA . GLY A 1 197 ? 10.101 -16.208 -0.664 1.00 97.75 197 GLY A CA 1
ATOM 1530 C C . GLY A 1 197 ? 10.702 -15.594 0.612 1.00 97.75 197 GLY A C 1
ATOM 1531 O O . GLY A 1 197 ? 11.586 -16.185 1.225 1.00 97.75 197 GLY A O 1
ATOM 1532 N N . SER A 1 198 ? 10.237 -14.413 1.041 1.00 96.06 198 SER A N 1
ATOM 1533 C CA . SER A 1 198 ? 10.865 -13.664 2.144 1.00 96.06 198 SER A CA 1
ATOM 1534 C C . SER A 1 198 ? 10.562 -14.210 3.543 1.00 96.06 198 SER A C 1
ATOM 1536 O O . SER A 1 198 ? 11.350 -13.984 4.463 1.00 96.06 198 SER A O 1
ATOM 1538 N N . GLY A 1 199 ? 9.400 -14.852 3.732 1.00 93.88 199 GLY A N 1
ATOM 1539 C CA . GLY A 1 199 ? 8.886 -15.274 5.046 1.00 93.88 199 GLY A CA 1
ATOM 1540 C C . GLY A 1 199 ? 8.729 -14.136 6.071 1.00 93.88 199 GLY A C 1
ATOM 1541 O O . GLY A 1 199 ? 8.550 -14.388 7.263 1.00 93.88 199 GLY A O 1
ATOM 1542 N N . ALA A 1 200 ? 8.845 -12.877 5.641 1.00 96.19 200 ALA A N 1
ATOM 1543 C CA . ALA A 1 200 ? 9.019 -11.738 6.526 1.00 96.19 200 ALA A CA 1
ATOM 1544 C C . ALA A 1 200 ? 7.662 -11.156 6.944 1.00 96.19 200 ALA A C 1
ATOM 1546 O O . ALA A 1 200 ? 7.029 -10.424 6.184 1.00 96.19 200 ALA A O 1
ATOM 1547 N N . ALA A 1 201 ? 7.227 -11.428 8.176 1.00 95.88 201 ALA A N 1
ATOM 1548 C CA . ALA A 1 201 ? 6.006 -10.833 8.725 1.00 95.88 201 ALA A CA 1
ATOM 1549 C C . ALA A 1 201 ? 6.112 -9.286 8.790 1.00 95.88 201 ALA A C 1
ATOM 1551 O O . ALA A 1 201 ? 7.195 -8.784 9.112 1.00 95.88 201 ALA A O 1
ATOM 1552 N N . PRO A 1 202 ? 5.029 -8.512 8.568 1.00 94.88 202 PRO A N 1
ATOM 1553 C CA . PRO A 1 202 ? 5.072 -7.044 8.432 1.00 94.88 202 PRO A CA 1
ATOM 1554 C C . PRO A 1 202 ? 5.703 -6.271 9.600 1.00 94.88 202 PRO A C 1
ATOM 1556 O O . PRO A 1 202 ? 6.279 -5.202 9.400 1.00 94.88 202 PRO A O 1
ATOM 1559 N N . ALA A 1 203 ? 5.606 -6.794 10.826 1.00 91.81 203 ALA A N 1
ATOM 1560 C CA . ALA A 1 203 ? 6.210 -6.193 12.016 1.00 91.81 203 ALA A CA 1
ATOM 1561 C C . ALA A 1 203 ? 7.653 -6.667 12.314 1.00 91.81 203 ALA A C 1
ATOM 1563 O O . ALA A 1 203 ? 8.277 -6.153 13.245 1.00 91.81 203 ALA A O 1
ATOM 1564 N N . SER A 1 204 ? 8.184 -7.633 11.554 1.00 95.81 204 SER A N 1
ATOM 1565 C CA . SER A 1 204 ? 9.475 -8.287 11.818 1.00 95.81 204 SER A CA 1
ATOM 1566 C C . SER A 1 204 ? 10.694 -7.405 11.522 1.00 95.81 204 SER A C 1
ATOM 1568 O O . SER A 1 204 ? 10.639 -6.439 10.758 1.00 95.81 204 SER A O 1
ATOM 1570 N N . ASP A 1 205 ? 11.835 -7.776 12.105 1.00 95.81 205 ASP A N 1
ATOM 1571 C CA . ASP A 1 205 ? 13.112 -7.108 11.841 1.00 95.81 205 ASP A CA 1
ATOM 1572 C C . ASP A 1 205 ? 13.613 -7.374 10.415 1.00 95.81 205 ASP A C 1
ATOM 1574 O O . ASP A 1 205 ? 14.110 -6.452 9.772 1.00 95.81 205 ASP A O 1
ATOM 1578 N N . ARG A 1 206 ? 13.375 -8.580 9.875 1.00 96.88 206 ARG A N 1
ATOM 1579 C CA . ARG A 1 206 ? 13.692 -8.937 8.481 1.00 96.88 206 ARG A CA 1
ATOM 1580 C C . ARG A 1 206 ? 12.909 -8.089 7.476 1.00 96.88 206 ARG A C 1
ATOM 1582 O O . ARG A 1 206 ? 13.481 -7.613 6.501 1.00 96.88 206 ARG A O 1
ATOM 1589 N N . ALA A 1 207 ? 11.622 -7.845 7.729 1.00 97.25 207 ALA A N 1
ATOM 1590 C CA . ALA A 1 207 ? 10.812 -6.952 6.899 1.00 97.25 207 ALA A CA 1
ATOM 1591 C C . ALA A 1 207 ? 11.377 -5.524 6.884 1.00 97.25 207 ALA A C 1
ATOM 1593 O O . ALA A 1 207 ? 11.455 -4.889 5.833 1.00 97.25 207 ALA A O 1
ATOM 1594 N N . ARG A 1 208 ? 11.805 -5.031 8.053 1.00 95.69 208 ARG A N 1
ATOM 1595 C CA . ARG A 1 208 ? 12.404 -3.701 8.198 1.00 95.69 208 ARG A CA 1
ATOM 1596 C C . ARG A 1 208 ? 13.737 -3.591 7.470 1.00 95.69 208 ARG A C 1
ATOM 1598 O O . ARG A 1 208 ? 13.918 -2.640 6.728 1.00 95.69 208 ARG A O 1
ATOM 1605 N N . GLU A 1 209 ? 14.627 -4.564 7.648 1.00 97.00 209 GLU A N 1
ATOM 1606 C CA . GLU A 1 209 ? 15.919 -4.651 6.958 1.00 97.00 209 GLU A CA 1
ATOM 1607 C C . GLU A 1 209 ? 15.747 -4.574 5.431 1.00 97.00 209 GLU A C 1
ATOM 1609 O O . GLU A 1 209 ? 16.324 -3.697 4.784 1.00 97.00 209 GLU A O 1
ATOM 1614 N N . LEU A 1 210 ? 14.884 -5.430 4.868 1.00 97.88 210 LEU A N 1
ATOM 1615 C CA . LEU A 1 210 ? 14.615 -5.478 3.430 1.00 97.88 210 LEU A CA 1
ATOM 1616 C C . LEU A 1 210 ? 14.034 -4.152 2.911 1.00 97.88 210 LEU A C 1
ATOM 1618 O O . LEU A 1 210 ? 14.555 -3.593 1.947 1.00 97.88 210 LEU A O 1
ATOM 1622 N N . MET A 1 211 ? 13.016 -3.593 3.576 1.00 97.56 211 MET A N 1
ATOM 1623 C CA . MET A 1 211 ? 12.418 -2.311 3.170 1.00 97.56 211 MET A CA 1
ATOM 1624 C C . MET A 1 211 ? 13.375 -1.116 3.339 1.00 97.56 211 MET A C 1
ATOM 1626 O O . MET A 1 211 ? 13.389 -0.228 2.487 1.00 97.56 211 MET A O 1
ATOM 1630 N N . SER A 1 212 ? 14.210 -1.092 4.386 1.00 96.25 212 SER A N 1
ATOM 1631 C CA . SER A 1 212 ? 15.211 -0.037 4.598 1.00 96.25 212 SER A CA 1
ATOM 1632 C C . SER A 1 212 ? 16.328 -0.077 3.555 1.00 96.25 212 SER A C 1
ATOM 1634 O O . SER A 1 212 ? 16.738 0.983 3.081 1.00 96.25 212 SER A O 1
ATOM 1636 N N . SER A 1 213 ? 16.800 -1.265 3.154 1.00 96.81 213 SER A N 1
ATOM 1637 C CA . SER A 1 213 ? 17.819 -1.393 2.097 1.00 96.81 213 SER A CA 1
ATOM 1638 C C . SER A 1 213 ? 17.324 -0.833 0.753 1.00 96.81 213 SER A C 1
ATOM 1640 O O . SER A 1 213 ? 18.047 -0.103 0.075 1.00 96.81 213 SER A O 1
ATOM 1642 N N . LEU A 1 214 ? 16.041 -1.051 0.445 1.00 97.00 214 LEU A N 1
ATOM 1643 C CA . LEU A 1 214 ? 15.329 -0.500 -0.711 1.00 97.00 214 LEU A CA 1
ATOM 1644 C C . LEU A 1 214 ? 14.919 0.976 -0.566 1.00 97.00 214 LEU A C 1
ATOM 1646 O O . LEU A 1 214 ? 14.397 1.552 -1.521 1.00 97.00 214 LEU A O 1
ATOM 1650 N N . ARG A 1 215 ? 15.150 1.602 0.597 1.00 95.94 215 ARG A N 1
ATOM 1651 C CA . ARG A 1 215 ? 14.715 2.973 0.931 1.00 95.94 215 ARG A CA 1
ATOM 1652 C C . ARG A 1 215 ? 13.202 3.182 0.770 1.00 95.94 215 ARG A C 1
ATOM 1654 O O . ARG A 1 215 ? 12.763 4.186 0.208 1.00 95.94 215 ARG A O 1
ATOM 1661 N N . SER A 1 216 ? 12.406 2.224 1.245 1.00 95.38 216 SER A N 1
ATOM 1662 C CA . SER A 1 216 ? 10.948 2.362 1.303 1.00 95.38 216 SER A CA 1
ATOM 1663 C C . SER A 1 216 ? 10.526 3.536 2.200 1.00 95.38 216 SER A C 1
ATOM 1665 O O . SER A 1 216 ? 11.267 3.948 3.091 1.00 95.38 216 SER A O 1
ATOM 1667 N N . ASP A 1 217 ? 9.334 4.087 1.965 1.00 87.81 217 ASP A N 1
ATOM 1668 C CA . ASP A 1 217 ? 8.800 5.207 2.750 1.00 87.81 217 ASP A CA 1
ATOM 1669 C C . ASP A 1 217 ? 8.632 4.851 4.245 1.00 87.81 217 ASP A C 1
ATOM 1671 O O . ASP A 1 217 ? 7.963 3.883 4.607 1.00 87.81 217 ASP A O 1
ATOM 1675 N N . GLU A 1 218 ? 9.191 5.674 5.133 1.00 87.31 218 GLU A N 1
ATOM 1676 C CA . GLU A 1 218 ? 9.146 5.491 6.594 1.00 87.31 218 GLU A CA 1
ATOM 1677 C C . GLU A 1 218 ? 7.710 5.487 7.149 1.00 87.31 218 GLU A C 1
ATOM 1679 O O . GLU A 1 218 ? 7.379 4.740 8.081 1.00 87.31 218 GLU A O 1
ATOM 1684 N N . LEU A 1 219 ? 6.812 6.293 6.562 1.00 85.19 219 LEU A N 1
ATOM 1685 C CA . LEU A 1 219 ? 5.400 6.299 6.947 1.00 85.19 219 LEU A CA 1
ATOM 1686 C C . LEU A 1 219 ? 4.723 4.981 6.540 1.00 85.19 219 LEU A C 1
ATOM 1688 O O . LEU A 1 219 ? 3.975 4.402 7.332 1.00 85.19 219 LEU A O 1
ATOM 1692 N N . TYR A 1 220 ? 5.003 4.489 5.335 1.00 88.25 220 TYR A N 1
ATOM 1693 C CA . TYR A 1 220 ? 4.560 3.194 4.835 1.00 88.25 220 TYR A CA 1
ATOM 1694 C C . TYR A 1 220 ? 5.081 2.025 5.686 1.00 88.25 220 TYR A C 1
ATOM 1696 O O . TYR A 1 220 ? 4.281 1.194 6.125 1.00 88.25 220 TYR A O 1
ATOM 1704 N N . MET A 1 221 ? 6.376 1.993 6.012 1.00 88.94 221 MET A N 1
ATOM 1705 C CA . MET A 1 221 ? 6.966 0.987 6.906 1.00 88.94 221 MET A CA 1
ATOM 1706 C C . MET A 1 221 ? 6.305 1.010 8.293 1.00 88.94 221 MET A C 1
ATOM 1708 O O . MET A 1 221 ? 5.958 -0.036 8.851 1.00 88.94 221 MET A O 1
ATOM 1712 N N . THR A 1 222 ? 6.049 2.206 8.834 1.00 86.69 222 THR A N 1
ATOM 1713 C CA . THR A 1 222 ? 5.349 2.362 10.116 1.00 86.69 222 THR A CA 1
ATOM 1714 C C . THR A 1 222 ? 3.904 1.864 10.040 1.00 86.69 222 THR A C 1
ATOM 1716 O O . THR A 1 222 ? 3.448 1.184 10.961 1.00 86.69 222 THR A O 1
ATOM 1719 N N . LEU A 1 223 ? 3.188 2.146 8.946 1.00 86.00 223 LEU A N 1
ATOM 1720 C CA . LEU A 1 223 ? 1.841 1.622 8.706 1.00 86.00 223 LEU A CA 1
ATOM 1721 C C . LEU A 1 223 ? 1.833 0.092 8.633 1.00 86.00 223 LEU A C 1
ATOM 1723 O O . LEU A 1 223 ? 0.979 -0.519 9.273 1.00 86.00 223 LEU A O 1
ATOM 1727 N N . CYS A 1 224 ? 2.785 -0.526 7.929 1.00 89.38 224 CYS A N 1
ATOM 1728 C CA . CYS A 1 224 ? 2.851 -1.985 7.812 1.00 89.38 224 CYS A CA 1
ATOM 1729 C C . CYS A 1 224 ? 3.015 -2.661 9.177 1.00 89.38 224 CYS A C 1
ATOM 1731 O O . CYS A 1 224 ? 2.268 -3.581 9.511 1.00 89.38 224 CYS A O 1
ATOM 1733 N N . ARG A 1 225 ? 3.912 -2.125 10.016 1.00 88.44 225 ARG A N 1
ATOM 1734 C CA . ARG A 1 225 ? 4.119 -2.590 11.394 1.00 88.44 225 ARG A CA 1
ATOM 1735 C C . ARG A 1 225 ? 2.884 -2.405 12.284 1.00 88.44 225 ARG A C 1
ATOM 1737 O O . ARG A 1 225 ? 2.570 -3.293 13.067 1.00 88.44 225 ARG A O 1
ATOM 1744 N N . VAL A 1 226 ? 2.193 -1.262 12.213 1.00 84.94 226 VAL A N 1
ATOM 1745 C CA . VAL A 1 226 ? 1.050 -0.965 13.109 1.00 84.94 226 VAL A CA 1
ATOM 1746 C C . VAL A 1 226 ? -0.229 -1.706 12.699 1.00 84.94 226 VAL A C 1
ATOM 1748 O O . VAL A 1 226 ? -1.045 -2.052 13.558 1.00 84.94 226 VAL A O 1
ATOM 1751 N N . HIS A 1 227 ? -0.411 -1.959 11.402 1.00 85.31 227 HIS A N 1
ATOM 1752 C CA . HIS A 1 227 ? -1.540 -2.728 10.879 1.00 85.31 227 HIS A CA 1
ATOM 1753 C C . HIS A 1 227 ? -1.273 -4.238 10.784 1.00 85.31 227 HIS A C 1
ATOM 1755 O O . HIS A 1 227 ? -2.214 -4.968 10.490 1.00 85.31 227 HIS A O 1
ATOM 1761 N N . ASP A 1 228 ? -0.039 -4.698 11.026 1.00 91.69 228 ASP A N 1
ATOM 1762 C CA . ASP A 1 228 ? 0.395 -6.101 10.880 1.00 91.69 228 ASP A CA 1
ATOM 1763 C C . ASP A 1 228 ? 0.094 -6.666 9.471 1.00 91.69 228 ASP A C 1
ATOM 1765 O O . ASP A 1 228 ? -0.273 -7.826 9.303 1.00 91.69 228 ASP A O 1
ATOM 1769 N N . THR A 1 229 ? 0.183 -5.799 8.448 1.00 94.56 229 THR A N 1
ATOM 1770 C CA . THR A 1 229 ? -0.128 -6.087 7.032 1.00 94.56 229 THR A CA 1
ATOM 1771 C C . THR A 1 229 ? 0.699 -5.204 6.094 1.00 94.56 229 THR A C 1
ATOM 1773 O O . THR A 1 229 ? 0.796 -3.998 6.307 1.00 94.56 229 THR A O 1
ATOM 1776 N N . TYR A 1 230 ? 1.238 -5.764 5.014 1.00 97.00 230 TYR A N 1
ATOM 1777 C CA . TYR A 1 230 ? 1.684 -5.003 3.844 1.00 97.00 230 TYR A CA 1
ATOM 1778 C C . TYR A 1 230 ? 0.481 -4.444 3.085 1.00 97.00 230 TYR A C 1
ATOM 1780 O O . TYR A 1 230 ? -0.582 -5.074 3.053 1.00 97.00 230 TYR A O 1
ATOM 1788 N N . ARG A 1 231 ? 0.625 -3.252 2.486 1.00 94.75 231 ARG A N 1
ATOM 1789 C CA . ARG A 1 231 ? -0.517 -2.491 1.946 1.00 94.75 231 ARG A CA 1
ATOM 1790 C C . ARG A 1 231 ? -0.261 -1.954 0.535 1.00 94.75 231 ARG A C 1
ATOM 1792 O O . ARG A 1 231 ? 0.542 -1.048 0.353 1.00 94.75 231 ARG A O 1
ATOM 1799 N N . ALA A 1 232 ? -1.023 -2.402 -0.461 1.00 96.56 232 ALA A N 1
ATOM 1800 C CA . ALA A 1 232 ? -0.929 -1.898 -1.836 1.00 96.56 232 ALA A CA 1
ATOM 1801 C C . ALA A 1 232 ? -2.235 -1.239 -2.288 1.00 96.56 232 ALA A C 1
ATOM 1803 O O . ALA A 1 232 ? -3.298 -1.853 -2.253 1.00 96.56 232 ALA A O 1
ATOM 1804 N N . ARG A 1 233 ? -2.181 0.008 -2.776 1.00 95.94 233 ARG A N 1
ATOM 1805 C CA . ARG A 1 233 ? -3.344 0.609 -3.460 1.00 95.94 233 ARG A CA 1
ATOM 1806 C C . ARG A 1 233 ? -3.602 -0.139 -4.766 1.00 95.94 233 ARG A C 1
ATOM 1808 O O . ARG A 1 233 ? -2.675 -0.258 -5.566 1.00 95.94 233 ARG A O 1
ATOM 1815 N N . LEU A 1 234 ? -4.843 -0.588 -4.948 1.00 97.75 234 LEU A N 1
ATOM 1816 C CA . LEU A 1 234 ? -5.343 -1.280 -6.140 1.00 97.75 234 LEU A CA 1
ATOM 1817 C C . LEU A 1 234 ? -6.071 -0.340 -7.112 1.00 97.75 234 LEU A C 1
ATOM 1819 O O . LEU A 1 234 ? -6.236 -0.672 -8.278 1.00 97.75 234 LEU A O 1
ATOM 1823 N N . THR A 1 235 ? -6.492 0.838 -6.644 1.00 96.88 235 THR A N 1
ATOM 1824 C CA . THR A 1 235 ? -7.098 1.904 -7.460 1.00 96.88 235 THR A CA 1
ATOM 1825 C C . THR A 1 235 ? -6.386 3.244 -7.192 1.00 96.88 235 THR A C 1
ATOM 1827 O O . THR A 1 235 ? -5.785 3.415 -6.121 1.00 96.88 235 THR A O 1
ATOM 1830 N N . PRO A 1 236 ? -6.392 4.199 -8.142 1.00 95.75 236 PRO A N 1
ATOM 1831 C CA . PRO A 1 236 ? -5.580 5.419 -8.072 1.00 95.75 236 PRO A CA 1
ATOM 1832 C C . PRO A 1 236 ? -5.984 6.366 -6.935 1.00 95.75 236 PRO A C 1
ATOM 1834 O O . PRO A 1 236 ? -7.100 6.320 -6.414 1.00 95.75 236 PRO A O 1
ATOM 1837 N N . LYS A 1 237 ? -5.095 7.291 -6.554 1.00 93.06 237 LYS A N 1
ATOM 1838 C CA . LYS A 1 237 ? -5.480 8.390 -5.642 1.00 93.06 237 LYS A CA 1
ATOM 1839 C C . LYS A 1 237 ? -6.495 9.292 -6.382 1.00 93.06 237 LYS A C 1
ATOM 1841 O O . LYS A 1 237 ? -6.160 9.707 -7.488 1.00 93.06 237 LYS A O 1
ATOM 1846 N N . PRO A 1 238 ? -7.673 9.645 -5.819 1.00 93.81 238 PRO A N 1
ATOM 1847 C CA . PRO A 1 238 ? -8.721 10.381 -6.547 1.00 93.81 238 PRO A CA 1
ATOM 1848 C C . PRO A 1 238 ? -8.227 11.640 -7.271 1.00 93.81 238 PRO A C 1
ATOM 1850 O O . PRO A 1 238 ? -8.526 11.849 -8.441 1.00 93.81 238 PRO A O 1
ATOM 1853 N N . TRP A 1 239 ? -7.364 12.425 -6.626 1.00 92.94 239 TRP A N 1
ATOM 1854 C CA . TRP A 1 239 ? -6.840 13.673 -7.190 1.00 92.94 239 TRP A CA 1
ATOM 1855 C C . TRP A 1 239 ? -5.867 13.481 -8.366 1.00 92.94 239 TRP A C 1
ATOM 1857 O O . TRP A 1 239 ? -5.524 14.448 -9.035 1.00 92.94 239 TRP A O 1
ATOM 1867 N N . ARG A 1 240 ? -5.412 12.250 -8.643 1.00 92.25 240 ARG A N 1
ATOM 1868 C CA . ARG A 1 240 ? -4.647 11.917 -9.859 1.00 92.25 240 ARG A CA 1
ATOM 1869 C C . ARG A 1 240 ? -5.541 11.585 -11.060 1.00 92.25 240 ARG A C 1
ATOM 1871 O O . ARG A 1 240 ? -5.025 11.495 -12.169 1.00 92.25 240 ARG A O 1
ATOM 1878 N N . ILE A 1 241 ? -6.845 11.426 -10.832 1.00 94.31 241 ILE A N 1
ATOM 1879 C CA . ILE A 1 241 ? -7.902 11.289 -11.847 1.00 94.31 241 ILE A CA 1
ATOM 1880 C C . ILE A 1 241 ? -8.912 12.445 -11.751 1.00 94.31 241 ILE A C 1
ATOM 1882 O O . ILE A 1 241 ? -10.091 12.267 -12.033 1.00 94.31 241 ILE A O 1
ATOM 1886 N N . GLU A 1 242 ? -8.446 13.620 -11.310 1.00 93.62 242 GLU A N 1
ATOM 1887 C CA . GLU A 1 242 ? -9.229 14.869 -11.251 1.00 93.62 242 GLU A CA 1
ATOM 1888 C C . GLU A 1 242 ? -10.507 14.778 -10.388 1.00 93.62 242 GLU A C 1
ATOM 1890 O O . GLU A 1 242 ? -11.479 15.500 -10.595 1.00 93.62 242 GLU A O 1
ATOM 1895 N N . MET A 1 243 ? -10.494 13.906 -9.371 1.00 93.25 243 MET A N 1
ATOM 1896 C CA . MET A 1 243 ? -11.588 13.740 -8.413 1.00 93.25 243 MET A CA 1
ATOM 1897 C C . MET A 1 243 ? -11.190 14.117 -6.986 1.00 93.25 243 MET A C 1
ATOM 1899 O O . MET A 1 243 ? -10.122 13.749 -6.494 1.00 93.25 243 MET A O 1
ATOM 1903 N N . ASP A 1 244 ? -12.110 14.752 -6.265 1.00 89.00 244 ASP A N 1
ATOM 1904 C CA . ASP A 1 244 ? -11.969 14.965 -4.827 1.00 89.00 244 ASP A CA 1
ATOM 1905 C C . ASP A 1 244 ? -12.059 13.653 -4.039 1.00 89.00 244 ASP A C 1
ATOM 1907 O O . ASP A 1 244 ? -12.814 12.730 -4.373 1.00 89.00 244 ASP A O 1
ATOM 1911 N N . ARG A 1 245 ? -11.299 13.586 -2.940 1.00 85.31 245 ARG A N 1
ATOM 1912 C CA . ARG A 1 245 ? -11.403 12.504 -1.951 1.00 85.31 245 ARG A CA 1
ATOM 1913 C C . ARG A 1 245 ? -12.773 12.540 -1.266 1.00 85.31 245 ARG A C 1
ATOM 1915 O O . ARG A 1 245 ? -13.314 13.612 -1.013 1.00 85.31 245 ARG A O 1
ATOM 1922 N N . PHE A 1 246 ? -13.292 11.381 -0.873 1.00 79.12 246 PHE A N 1
ATOM 1923 C CA . PHE A 1 246 ? -14.491 11.327 -0.039 1.00 79.12 246 PHE A CA 1
ATOM 1924 C C . PHE A 1 246 ? -14.139 11.604 1.433 1.00 79.12 246 PHE A C 1
ATOM 1926 O O . PHE A 1 246 ? -13.558 10.754 2.103 1.00 79.12 246 PHE A O 1
ATOM 1933 N N . GLU A 1 247 ? -14.457 12.796 1.945 1.00 65.94 247 GLU A N 1
ATOM 1934 C CA . GLU A 1 247 ? -13.948 13.255 3.252 1.00 65.94 247 GLU A CA 1
ATOM 1935 C C . GLU A 1 247 ? -14.562 12.534 4.472 1.00 65.94 247 GLU A C 1
ATOM 1937 O O . GLU A 1 247 ? -13.955 12.501 5.541 1.00 65.94 247 GLU A O 1
ATOM 1942 N N . GLU A 1 248 ? -15.742 11.923 4.321 1.00 62.03 248 GLU A N 1
ATOM 1943 C CA . GLU A 1 248 ? -16.606 11.495 5.439 1.00 62.03 248 GLU A CA 1
ATOM 1944 C C . GLU A 1 248 ? -16.665 9.971 5.680 1.00 62.03 248 GLU A C 1
ATOM 1946 O O . GLU A 1 248 ? -17.542 9.472 6.394 1.00 62.03 248 GLU A O 1
ATOM 1951 N N . LEU A 1 249 ? -15.718 9.208 5.125 1.00 55.47 249 LEU A N 1
ATOM 1952 C CA . LEU A 1 249 ? -15.656 7.737 5.238 1.00 55.47 249 LEU A CA 1
ATOM 1953 C C . LEU A 1 249 ? -15.671 7.209 6.688 1.00 55.47 249 LEU A C 1
ATOM 1955 O O . LEU A 1 249 ? -16.145 6.108 6.940 1.00 55.47 249 LEU A O 1
ATOM 1959 N N . GLY A 1 250 ? -15.200 8.001 7.657 1.00 50.34 250 GLY A N 1
ATOM 1960 C CA . GLY A 1 250 ? -15.202 7.632 9.079 1.00 50.34 250 GLY A CA 1
ATOM 1961 C C . GLY A 1 250 ? -16.569 7.682 9.780 1.00 50.34 250 GLY A C 1
ATOM 1962 O O . GLY A 1 250 ? -16.661 7.294 10.944 1.00 50.34 250 GLY A O 1
ATOM 1963 N N . THR A 1 251 ? -17.613 8.184 9.112 1.00 46.44 251 THR A N 1
ATOM 1964 C CA . THR A 1 251 ? -18.983 8.294 9.656 1.00 46.44 251 THR A CA 1
ATOM 1965 C C . THR A 1 251 ? -20.075 7.804 8.705 1.00 46.44 251 THR A C 1
ATOM 1967 O O . THR A 1 251 ? -21.194 7.574 9.158 1.00 46.44 251 THR A O 1
ATOM 1970 N N . ARG A 1 252 ? -19.778 7.621 7.413 1.00 51.31 252 ARG A N 1
ATOM 1971 C CA . ARG A 1 252 ? -20.726 7.124 6.406 1.00 51.31 252 ARG A CA 1
ATOM 1972 C C . ARG A 1 252 ? -20.332 5.724 5.944 1.00 51.31 252 ARG A C 1
ATOM 1974 O O . ARG A 1 252 ? -19.221 5.510 5.474 1.00 51.31 252 ARG A O 1
ATOM 1981 N N . THR A 1 253 ? -21.252 4.774 6.076 1.00 53.84 253 THR A N 1
ATOM 1982 C CA . THR A 1 253 ? -21.057 3.387 5.630 1.00 53.84 253 THR A CA 1
ATOM 1983 C C . THR A 1 253 ? -21.369 3.235 4.135 1.00 53.84 253 THR A C 1
ATOM 1985 O O . THR A 1 253 ? -21.884 4.147 3.487 1.00 53.84 253 THR A O 1
ATOM 1988 N N . ALA A 1 254 ? -21.142 2.041 3.578 1.00 58.62 254 ALA A N 1
ATOM 1989 C CA . ALA A 1 254 ? -21.604 1.649 2.238 1.00 58.62 254 ALA A CA 1
ATOM 1990 C C . ALA A 1 254 ? -23.125 1.847 2.002 1.00 58.62 254 ALA A C 1
ATOM 1992 O O . ALA A 1 254 ? -23.589 1.851 0.858 1.00 58.62 254 ALA A O 1
ATOM 1993 N N . ALA A 1 255 ? -23.906 2.008 3.080 1.00 61.53 255 ALA A N 1
ATOM 1994 C CA . ALA A 1 255 ? -25.349 2.215 3.041 1.00 61.53 255 ALA A CA 1
ATOM 1995 C C . ALA A 1 255 ? -25.773 3.645 2.635 1.00 61.53 255 ALA A C 1
ATOM 1997 O O . ALA A 1 255 ? -26.930 3.820 2.252 1.00 61.53 255 ALA A O 1
ATOM 1998 N N . ASP A 1 256 ? -24.872 4.632 2.647 1.00 78.56 256 ASP A N 1
ATOM 1999 C CA . ASP A 1 256 ? -25.160 6.019 2.253 1.00 78.56 256 ASP A CA 1
ATOM 2000 C C . ASP A 1 256 ? -25.164 6.208 0.717 1.00 78.56 256 ASP A C 1
ATOM 2002 O O . ASP A 1 256 ? -24.237 5.790 0.015 1.00 78.56 256 ASP A O 1
ATOM 2006 N N . ASP A 1 257 ? -26.210 6.848 0.178 1.00 84.75 257 ASP A N 1
ATOM 2007 C CA . ASP A 1 257 ? -26.367 7.073 -1.269 1.00 84.75 257 ASP A CA 1
ATOM 2008 C C . ASP A 1 257 ? -25.334 8.037 -1.864 1.00 84.75 257 ASP A C 1
ATOM 2010 O O . ASP A 1 257 ? -24.907 7.849 -3.006 1.00 84.75 257 ASP A O 1
ATOM 2014 N N . VAL A 1 258 ? -24.882 9.039 -1.103 1.00 84.12 258 VAL A N 1
ATOM 2015 C CA . VAL A 1 258 ? -23.853 9.987 -1.556 1.00 84.12 258 VAL A CA 1
ATOM 2016 C C . VAL A 1 258 ? -22.514 9.264 -1.685 1.00 84.12 258 VAL A C 1
ATOM 2018 O O . VAL A 1 258 ? -21.814 9.435 -2.687 1.00 84.12 258 VAL A O 1
ATOM 2021 N N . HIS A 1 259 ? -22.187 8.391 -0.727 1.00 84.12 259 HIS A N 1
ATOM 2022 C CA . HIS A 1 259 ? -21.018 7.520 -0.805 1.00 84.12 259 HIS A CA 1
ATOM 2023 C C . HIS A 1 259 ? -21.112 6.556 -1.998 1.00 84.12 259 HIS A C 1
ATOM 2025 O O . HIS A 1 259 ? -20.176 6.502 -2.798 1.00 84.12 259 HIS A O 1
ATOM 2031 N N . ARG A 1 260 ? -22.248 5.869 -2.212 1.00 85.38 260 ARG A N 1
ATOM 2032 C CA . ARG A 1 260 ? -22.452 5.011 -3.401 1.00 85.38 260 ARG A CA 1
ATOM 2033 C C . ARG A 1 260 ? -22.270 5.771 -4.717 1.00 85.38 260 ARG A C 1
ATOM 2035 O O . ARG A 1 260 ? -21.573 5.289 -5.612 1.00 85.38 260 ARG A O 1
ATOM 2042 N N . ALA A 1 261 ? -22.859 6.960 -4.838 1.00 89.94 261 ALA A N 1
ATOM 2043 C CA . ALA A 1 261 ? -22.755 7.797 -6.032 1.00 89.94 261 ALA A CA 1
ATOM 2044 C C . ALA A 1 261 ? -21.327 8.328 -6.265 1.00 89.94 261 ALA A C 1
ATOM 2046 O O . ALA A 1 261 ? -20.899 8.475 -7.413 1.00 89.94 261 ALA A O 1
ATOM 2047 N N . TRP A 1 262 ? -20.563 8.598 -5.201 1.00 91.31 262 TRP A N 1
ATOM 2048 C CA . TRP A 1 262 ? -19.134 8.903 -5.306 1.00 91.31 262 TRP A CA 1
ATOM 2049 C C . TRP A 1 262 ? -18.332 7.671 -5.754 1.00 91.31 262 TRP A C 1
ATOM 2051 O O . TRP A 1 262 ? -17.590 7.765 -6.729 1.00 91.31 262 TRP A O 1
ATOM 2061 N N . VAL A 1 263 ? -18.544 6.500 -5.136 1.00 90.12 263 VAL A N 1
ATOM 2062 C CA . VAL A 1 263 ? -17.842 5.247 -5.480 1.00 90.12 263 VAL A CA 1
ATOM 2063 C C . VAL A 1 263 ? -18.097 4.829 -6.930 1.00 90.12 263 VAL A C 1
ATOM 2065 O O . VAL A 1 263 ? -17.169 4.356 -7.587 1.00 90.12 263 VAL A O 1
ATOM 2068 N N . LYS A 1 264 ? -19.315 5.024 -7.457 1.00 92.56 264 LYS A N 1
ATOM 2069 C CA . LYS A 1 264 ? -19.635 4.764 -8.871 1.00 92.56 264 LYS A CA 1
ATOM 2070 C C . LYS A 1 264 ? -18.775 5.624 -9.803 1.00 92.56 264 LYS A C 1
ATOM 2072 O O . LYS A 1 264 ? -18.022 5.068 -10.596 1.00 92.56 264 LYS A O 1
ATOM 2077 N N . ARG A 1 265 ? -18.813 6.953 -9.637 1.00 94.62 265 ARG A N 1
ATOM 2078 C CA . ARG A 1 265 ? -18.012 7.899 -10.439 1.00 94.62 265 ARG A CA 1
ATOM 2079 C C . ARG A 1 265 ? -16.511 7.630 -10.318 1.00 94.62 265 ARG A C 1
ATOM 2081 O O . ARG A 1 265 ? -15.796 7.664 -11.311 1.00 94.62 265 ARG A O 1
ATOM 2088 N N . TYR A 1 266 ? -16.044 7.311 -9.111 1.00 94.31 266 TYR A N 1
ATOM 2089 C CA . TYR A 1 266 ? -14.644 6.990 -8.848 1.00 94.31 266 TYR A CA 1
ATOM 2090 C C . TYR A 1 266 ? -14.185 5.710 -9.557 1.00 94.31 266 TYR A C 1
ATOM 2092 O O . TYR A 1 266 ? -13.087 5.680 -10.111 1.00 94.31 266 TYR A O 1
ATOM 2100 N N . ARG A 1 267 ? -15.022 4.663 -9.591 1.00 93.31 267 ARG A N 1
ATOM 2101 C CA . ARG A 1 267 ? -14.749 3.439 -10.362 1.00 93.31 267 ARG A CA 1
ATOM 2102 C C . ARG A 1 267 ? -14.721 3.704 -11.867 1.00 93.31 267 ARG A C 1
ATOM 2104 O O . ARG A 1 267 ? -13.826 3.197 -12.532 1.00 93.31 267 ARG A O 1
ATOM 2111 N N . GLU A 1 268 ? -15.651 4.512 -12.373 1.00 94.75 268 GLU A N 1
ATOM 2112 C CA . GLU A 1 268 ? -15.715 4.907 -13.788 1.00 94.75 268 GLU A CA 1
ATOM 2113 C C . GLU A 1 268 ? -14.451 5.672 -14.206 1.00 94.75 268 GLU A C 1
ATOM 2115 O O . GLU A 1 268 ? -13.754 5.241 -15.116 1.00 94.75 268 GLU A O 1
ATOM 2120 N N . ALA A 1 269 ? -14.071 6.726 -13.479 1.00 94.81 269 ALA A N 1
ATOM 2121 C CA . ALA A 1 269 ? -12.854 7.489 -13.771 1.00 94.81 269 ALA A CA 1
ATOM 2122 C C . ALA A 1 269 ? -11.554 6.679 -13.558 1.00 94.81 269 ALA A C 1
ATOM 2124 O O . ALA A 1 269 ? -10.566 6.888 -14.260 1.00 94.81 269 ALA A O 1
ATOM 2125 N N . SER A 1 270 ? -11.545 5.711 -12.632 1.00 95.44 270 SER A N 1
ATOM 2126 C CA . SER A 1 270 ? -10.404 4.799 -12.444 1.00 95.44 270 SER A CA 1
ATOM 2127 C C . SER A 1 270 ? -10.209 3.820 -13.613 1.00 95.44 270 SER A C 1
ATOM 2129 O O . SER A 1 270 ? -9.117 3.274 -13.757 1.00 95.44 270 SER A O 1
ATOM 2131 N N . ALA A 1 271 ? -11.227 3.580 -14.451 1.00 92.88 271 ALA A N 1
ATOM 2132 C CA . ALA A 1 271 ? -11.151 2.621 -15.556 1.00 92.88 271 ALA A CA 1
ATOM 2133 C C . ALA A 1 271 ? -10.234 3.081 -16.710 1.00 92.88 271 ALA A C 1
ATOM 2135 O O . ALA A 1 271 ? -9.717 2.242 -17.454 1.00 92.88 271 ALA A O 1
ATOM 2136 N N . GLU A 1 272 ? -9.915 4.372 -16.796 1.00 93.12 272 GLU A N 1
ATOM 2137 C CA . GLU A 1 272 ? -9.084 4.949 -17.865 1.00 93.12 272 GLU A CA 1
ATOM 2138 C C . GLU A 1 272 ? -7.570 4.961 -17.557 1.00 93.12 272 GLU A C 1
ATOM 2140 O O . GLU A 1 272 ? -6.760 5.334 -18.409 1.00 93.12 272 GLU A O 1
ATOM 2145 N N . VAL A 1 273 ? -7.160 4.549 -16.349 1.00 95.62 273 VAL A N 1
ATOM 2146 C CA . VAL A 1 273 ? -5.770 4.654 -15.861 1.00 95.62 273 VAL A CA 1
ATOM 2147 C C . VAL A 1 273 ? -5.253 3.370 -15.206 1.00 95.62 273 VAL A C 1
ATOM 2149 O O . VAL A 1 273 ? -5.981 2.657 -14.515 1.00 95.62 273 VAL A O 1
ATOM 2152 N N . ALA A 1 274 ? -3.956 3.108 -15.339 1.00 97.25 274 ALA A N 1
ATOM 2153 C CA . ALA A 1 274 ? -3.274 2.065 -14.578 1.00 97.25 274 ALA A CA 1
ATOM 2154 C C . ALA A 1 274 ? -2.732 2.626 -13.252 1.00 97.25 274 ALA A C 1
ATOM 2156 O O . ALA A 1 274 ? -2.402 3.807 -13.148 1.00 97.25 274 ALA A O 1
ATOM 2157 N N . VAL A 1 275 ? -2.611 1.788 -12.221 1.00 97.50 275 VAL A N 1
ATOM 2158 C CA . VAL A 1 275 ? -2.021 2.209 -10.928 1.00 97.50 275 VAL A CA 1
ATOM 2159 C C . VAL A 1 275 ? -0.504 2.019 -10.926 1.00 97.50 275 VAL A C 1
ATOM 2161 O O . VAL A 1 275 ? 0.246 2.800 -10.333 1.00 97.50 275 VAL A O 1
ATOM 2164 N N . CYS A 1 276 ? -0.032 0.994 -11.628 1.00 97.56 276 CYS A N 1
ATOM 2165 C CA . CYS A 1 276 ? 1.379 0.775 -11.887 1.00 97.56 276 CYS A CA 1
ATOM 2166 C C . CYS A 1 276 ? 1.586 0.075 -13.236 1.00 97.56 276 CYS A C 1
ATOM 2168 O O . CYS A 1 276 ? 0.626 -0.310 -13.900 1.00 97.56 276 CYS A O 1
ATOM 2170 N N . ARG A 1 277 ? 2.848 -0.061 -13.642 1.00 97.69 277 ARG A N 1
ATOM 2171 C CA . ARG A 1 277 ? 3.303 -0.798 -14.822 1.00 97.69 277 ARG A CA 1
ATOM 2172 C C . ARG A 1 277 ? 4.382 -1.788 -14.409 1.00 97.69 277 ARG A C 1
ATOM 2174 O O . ARG A 1 277 ? 5.302 -1.374 -13.707 1.00 97.69 277 ARG A O 1
ATOM 2181 N N . LEU A 1 278 ? 4.290 -3.051 -14.820 1.00 98.25 278 LEU A N 1
ATOM 2182 C CA . LEU A 1 278 ? 5.348 -4.035 -14.563 1.00 98.25 278 LEU A CA 1
ATOM 2183 C C . LEU A 1 278 ? 6.592 -3.654 -15.381 1.00 98.25 278 LEU A C 1
ATOM 2185 O O . LEU A 1 278 ? 6.474 -3.308 -16.556 1.00 98.25 278 LEU A O 1
ATOM 2189 N N . LEU A 1 279 ? 7.766 -3.687 -14.752 1.00 97.44 279 LEU A N 1
ATOM 2190 C CA . LEU A 1 279 ? 9.056 -3.449 -15.405 1.00 97.44 279 LEU A CA 1
ATOM 2191 C C . LEU A 1 279 ? 9.883 -4.730 -15.513 1.00 97.44 279 LEU A C 1
ATOM 2193 O O . LEU A 1 279 ? 10.469 -4.995 -16.558 1.00 97.44 279 LEU A O 1
ATOM 2197 N N . SER A 1 280 ? 9.942 -5.514 -14.435 1.00 97.69 280 SER A N 1
ATOM 2198 C CA . SER A 1 280 ? 10.739 -6.739 -14.372 1.00 97.69 280 SER A CA 1
ATOM 2199 C C . SER A 1 280 ? 10.189 -7.728 -13.345 1.00 97.69 280 SER A C 1
ATOM 2201 O O . SER A 1 280 ? 9.460 -7.361 -12.420 1.00 97.69 280 SER A O 1
ATOM 2203 N N . SER A 1 281 ? 10.560 -8.995 -13.522 1.00 98.19 281 SER A N 1
ATOM 2204 C CA . SER A 1 281 ? 10.348 -10.087 -12.573 1.00 98.19 281 SER A CA 1
ATOM 2205 C C . SER A 1 281 ? 11.659 -10.870 -12.504 1.00 98.19 281 SER A C 1
ATOM 2207 O O . SER A 1 281 ? 12.133 -11.336 -13.539 1.00 98.19 281 SER A O 1
ATOM 2209 N N . THR A 1 282 ? 12.265 -10.974 -11.325 1.00 98.19 282 THR A N 1
ATOM 2210 C CA . THR A 1 282 ? 13.569 -11.620 -11.097 1.00 98.19 282 THR A CA 1
ATOM 2211 C C . THR A 1 282 ? 13.500 -12.595 -9.920 1.00 98.19 282 THR A C 1
ATOM 2213 O O . THR A 1 282 ? 12.548 -12.559 -9.143 1.00 98.19 282 THR A O 1
ATOM 2216 N N . GLY A 1 283 ? 14.502 -13.470 -9.795 1.00 97.75 283 GLY A N 1
ATOM 2217 C CA . GLY A 1 283 ? 14.576 -14.462 -8.718 1.00 97.75 283 GLY A CA 1
ATOM 2218 C C . GLY A 1 283 ? 13.668 -15.687 -8.922 1.00 97.75 283 GLY A C 1
ATOM 2219 O O . GLY A 1 283 ? 13.202 -15.933 -10.040 1.00 97.75 283 GLY A O 1
ATOM 2220 N N . PRO A 1 284 ? 13.456 -16.497 -7.867 1.00 98.12 284 PRO A N 1
ATOM 2221 C CA . PRO A 1 284 ? 12.604 -17.682 -7.907 1.00 98.12 284 PRO A CA 1
ATOM 2222 C C . PRO A 1 284 ? 11.135 -17.373 -8.226 1.00 98.12 284 PRO A C 1
ATOM 2224 O O . PRO A 1 284 ? 10.642 -16.266 -8.001 1.00 98.12 284 PRO A O 1
ATOM 2227 N N . ALA A 1 285 ? 10.414 -18.386 -8.711 1.00 97.62 285 ALA A N 1
ATOM 2228 C CA . ALA A 1 285 ? 8.962 -18.311 -8.830 1.00 97.62 285 ALA A CA 1
ATOM 2229 C C . ALA A 1 285 ? 8.310 -18.243 -7.430 1.00 97.62 285 ALA A C 1
ATOM 2231 O O . ALA A 1 285 ? 8.792 -18.921 -6.518 1.00 97.62 285 ALA A O 1
ATOM 2232 N N . PRO A 1 286 ? 7.230 -17.459 -7.256 1.00 97.88 286 PRO A N 1
ATOM 2233 C CA . PRO A 1 286 ? 6.481 -17.401 -6.002 1.00 97.88 286 PRO A CA 1
ATOM 2234 C C . PRO A 1 286 ? 5.797 -18.737 -5.694 1.00 97.88 286 PRO A C 1
ATOM 2236 O O . PRO A 1 286 ? 5.516 -19.529 -6.601 1.00 97.88 286 PRO A O 1
ATOM 2239 N N . ASP A 1 287 ? 5.477 -18.974 -4.422 1.00 96.44 287 ASP A N 1
ATOM 2240 C CA . ASP A 1 287 ? 4.625 -20.106 -4.052 1.00 96.44 287 ASP A CA 1
ATOM 2241 C C . ASP A 1 287 ? 3.154 -19.892 -4.511 1.00 96.44 287 ASP A C 1
ATOM 2243 O O . ASP A 1 287 ? 2.781 -18.791 -4.933 1.00 96.44 287 ASP A O 1
ATOM 2247 N N . PRO A 1 288 ? 2.277 -20.918 -4.474 1.00 95.94 288 PRO A N 1
ATOM 2248 C CA . PRO A 1 288 ? 0.894 -20.782 -4.944 1.00 95.94 288 PRO A CA 1
ATOM 2249 C C . PRO A 1 288 ? 0.052 -19.730 -4.202 1.00 95.94 288 PRO A C 1
ATOM 2251 O O . PRO A 1 288 ? -0.878 -19.169 -4.784 1.00 95.94 288 PRO A O 1
ATOM 2254 N N . LEU A 1 289 ? 0.352 -19.466 -2.929 1.00 95.50 289 LEU A N 1
ATOM 2255 C CA . LEU A 1 289 ? -0.341 -18.485 -2.099 1.00 95.50 289 LEU A CA 1
ATOM 2256 C C . LEU A 1 289 ? 0.152 -17.076 -2.451 1.00 95.50 289 LEU A C 1
ATOM 2258 O O . LEU A 1 289 ? -0.656 -16.182 -2.704 1.00 95.50 289 LEU A O 1
ATOM 2262 N N . GLU A 1 290 ? 1.466 -16.891 -2.558 1.00 97.62 290 GLU A N 1
ATOM 2263 C CA . GLU A 1 290 ? 2.086 -15.650 -3.029 1.00 97.62 290 GLU A CA 1
ATOM 2264 C C . GLU A 1 290 ? 1.634 -15.290 -4.457 1.00 97.62 290 GLU A C 1
ATOM 2266 O O . GLU A 1 290 ? 1.280 -14.137 -4.725 1.00 97.62 290 GLU A O 1
ATOM 2271 N N . GLN A 1 291 ? 1.549 -16.274 -5.359 1.00 97.81 291 GLN A N 1
ATOM 2272 C CA . GLN A 1 291 ? 1.026 -16.097 -6.717 1.00 97.81 291 GLN A CA 1
ATOM 2273 C C . GLN A 1 291 ? -0.445 -15.650 -6.704 1.00 97.81 291 GLN A C 1
ATOM 2275 O O . GLN A 1 291 ? -0.800 -14.728 -7.435 1.00 97.81 291 GLN A O 1
ATOM 2280 N N . GLN A 1 292 ? -1.294 -16.213 -5.832 1.00 97.12 292 GLN A N 1
ATOM 2281 C CA . GLN A 1 292 ? -2.695 -15.784 -5.693 1.00 97.12 292 GLN A CA 1
ATOM 2282 C C . GLN A 1 292 ? -2.807 -14.297 -5.295 1.00 97.12 292 GLN A C 1
ATOM 2284 O O . GLN A 1 292 ? -3.716 -13.598 -5.758 1.00 97.12 292 GLN A O 1
ATOM 2289 N N . ILE A 1 293 ? -1.876 -13.795 -4.473 1.00 98.00 293 ILE A N 1
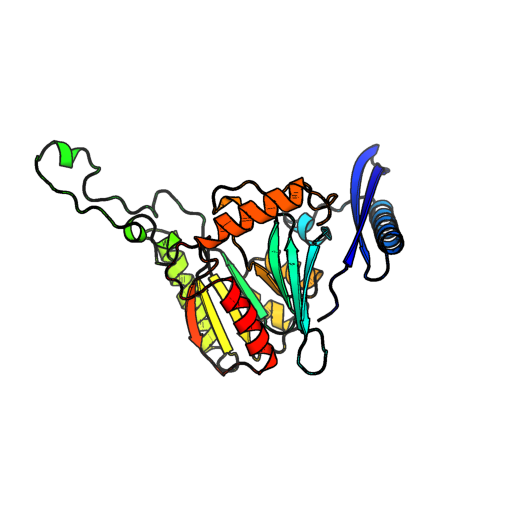ATOM 2290 C CA . ILE A 1 293 ? -1.786 -12.376 -4.093 1.00 98.00 293 ILE A CA 1
ATOM 2291 C C . ILE A 1 293 ? -1.274 -11.507 -5.252 1.00 98.00 293 ILE A C 1
ATOM 2293 O O . ILE A 1 293 ? -1.836 -10.435 -5.499 1.00 98.00 293 ILE A O 1
ATOM 2297 N N . ILE A 1 294 ? -0.253 -11.960 -5.985 1.00 98.44 294 ILE A N 1
ATOM 2298 C CA . ILE A 1 294 ? 0.267 -11.272 -7.178 1.00 98.44 294 ILE A CA 1
ATOM 2299 C C . ILE A 1 294 ? -0.824 -11.149 -8.248 1.00 98.44 294 ILE A C 1
ATOM 2301 O O . ILE A 1 294 ? -1.059 -10.053 -8.752 1.00 98.44 294 ILE A O 1
ATOM 2305 N N . ASP A 1 295 ? -1.556 -12.225 -8.539 1.00 97.94 295 ASP A N 1
ATOM 2306 C CA . ASP A 1 295 ? -2.637 -12.211 -9.527 1.00 97.94 295 ASP A CA 1
ATOM 2307 C C . ASP A 1 295 ? -3.771 -11.263 -9.111 1.00 97.94 295 ASP A C 1
ATOM 2309 O O . ASP A 1 295 ? -4.365 -10.582 -9.948 1.00 97.94 295 ASP A O 1
ATOM 2313 N N . LEU A 1 296 ? -4.091 -11.200 -7.813 1.00 97.56 296 LEU A N 1
ATOM 2314 C CA . LEU A 1 296 ? -5.086 -10.272 -7.271 1.00 97.56 296 LEU A CA 1
ATOM 2315 C C . LEU A 1 296 ? -4.661 -8.809 -7.446 1.00 97.56 296 LEU A C 1
ATOM 2317 O O . LEU A 1 296 ? -5.479 -7.978 -7.846 1.00 97.56 296 LEU A O 1
ATOM 2321 N N . HIS A 1 297 ? -3.391 -8.505 -7.172 1.00 98.44 297 HIS A N 1
ATOM 2322 C CA . HIS A 1 297 ? -2.807 -7.190 -7.414 1.00 98.44 297 HIS A CA 1
ATOM 2323 C C . HIS A 1 297 ? -2.848 -6.842 -8.909 1.00 98.44 297 HIS A C 1
ATOM 2325 O O . HIS A 1 297 ? -3.423 -5.819 -9.288 1.00 98.44 297 HIS A O 1
ATOM 2331 N N . ASP A 1 298 ? -2.315 -7.718 -9.763 1.00 98.38 298 ASP A N 1
ATOM 2332 C CA . ASP A 1 298 ? -2.107 -7.458 -11.188 1.00 98.38 298 ASP A CA 1
ATOM 2333 C C . ASP A 1 298 ? -3.428 -7.336 -11.965 1.00 98.38 298 ASP A C 1
ATOM 2335 O O . ASP A 1 298 ? -3.565 -6.428 -12.792 1.00 98.38 298 ASP A O 1
ATOM 2339 N N . ARG A 1 299 ? -4.455 -8.132 -11.621 1.00 96.69 299 ARG A N 1
ATOM 2340 C CA . ARG A 1 299 ? -5.821 -7.960 -12.160 1.00 96.69 299 ARG A CA 1
ATOM 2341 C C . ARG A 1 299 ? -6.386 -6.559 -11.911 1.00 96.69 299 ARG A C 1
ATOM 2343 O O . ARG A 1 299 ? -7.089 -6.033 -12.771 1.00 96.69 299 ARG A O 1
ATOM 2350 N N . ALA A 1 300 ? -6.110 -5.961 -10.751 1.00 96.12 300 ALA A N 1
ATOM 2351 C CA . ALA A 1 300 ? -6.680 -4.670 -10.371 1.00 96.12 300 ALA A CA 1
ATOM 2352 C C . ALA A 1 300 ? -5.857 -3.472 -10.877 1.00 96.12 300 ALA A C 1
ATOM 2354 O O . ALA A 1 300 ? -6.429 -2.506 -11.381 1.00 96.12 300 ALA A O 1
ATOM 2355 N N . VAL A 1 301 ? -4.523 -3.529 -10.785 1.00 97.00 301 VAL A N 1
ATOM 2356 C CA . VAL A 1 301 ? -3.643 -2.404 -11.167 1.00 97.00 301 VAL A CA 1
ATOM 2357 C C . VAL A 1 301 ? -3.388 -2.299 -12.674 1.00 97.00 301 VAL A C 1
ATOM 2359 O O . VAL A 1 301 ? -2.996 -1.224 -13.136 1.00 97.00 301 VAL A O 1
ATOM 2362 N N . ARG A 1 302 ? -3.642 -3.387 -13.423 1.00 94.94 302 ARG A N 1
ATOM 2363 C CA . ARG A 1 302 ? -3.517 -3.524 -14.889 1.00 94.94 302 ARG A CA 1
ATOM 2364 C C . ARG A 1 302 ? -2.112 -3.186 -15.423 1.00 94.94 302 ARG A C 1
ATOM 2366 O O . ARG A 1 302 ? -1.972 -2.288 -16.263 1.00 94.94 302 ARG A O 1
ATOM 2373 N N . PRO A 1 303 ? -1.071 -3.914 -14.975 1.00 96.56 303 PRO A N 1
ATOM 2374 C CA . PRO A 1 303 ? 0.326 -3.509 -15.113 1.00 96.56 303 PRO A CA 1
ATOM 2375 C C . PRO A 1 303 ? 0.877 -3.546 -16.547 1.00 96.56 303 PRO A C 1
ATOM 2377 O O . PRO A 1 303 ? 1.931 -2.971 -16.802 1.00 96.56 303 PRO A O 1
ATOM 2380 N N . GLU A 1 304 ? 0.174 -4.180 -17.484 1.00 95.94 304 GLU A N 1
ATOM 2381 C CA . GLU A 1 304 ? 0.584 -4.315 -18.892 1.00 95.94 304 GLU A CA 1
ATOM 2382 C C . GLU A 1 304 ? -0.289 -3.484 -19.853 1.00 95.94 304 GLU A C 1
ATOM 2384 O O . GLU A 1 304 ? -0.051 -3.451 -21.055 1.00 95.94 304 GLU A O 1
ATOM 2389 N N . SER A 1 305 ? -1.284 -2.754 -19.336 1.00 94.88 305 SER A N 1
ATOM 2390 C CA . SER A 1 305 ? -2.314 -2.062 -20.135 1.00 94.88 305 SER A CA 1
ATOM 2391 C C . SER A 1 305 ? -1.819 -0.923 -21.040 1.00 94.88 305 SER A C 1
ATOM 2393 O O . SER A 1 305 ? -2.599 -0.384 -21.823 1.00 94.88 305 SER A O 1
ATOM 2395 N N . GLY A 1 306 ? -0.570 -0.472 -20.889 1.00 91.56 306 GLY A N 1
ATOM 2396 C CA . GLY A 1 306 ? -0.030 0.694 -21.598 1.00 91.56 306 GLY A CA 1
ATOM 2397 C C . GLY A 1 306 ? -0.647 2.048 -21.201 1.00 91.56 306 GLY A C 1
ATOM 2398 O O . GLY A 1 306 ? -0.124 3.086 -21.617 1.00 91.56 306 GLY A O 1
ATOM 2399 N N . GLN A 1 307 ? -1.693 2.060 -20.365 1.00 94.75 307 GLN A N 1
ATOM 2400 C CA . GLN A 1 307 ? -2.406 3.260 -19.918 1.00 94.75 307 GLN A CA 1
ATOM 2401 C C . GLN A 1 307 ? -1.507 4.234 -19.133 1.00 94.75 307 GLN A C 1
ATOM 2403 O O . GLN A 1 307 ? -0.404 3.900 -18.676 1.00 94.75 307 GLN A O 1
ATOM 2408 N N . ARG A 1 308 ? -2.016 5.463 -18.976 1.00 95.69 308 ARG A N 1
ATOM 2409 C CA . ARG A 1 308 ? -1.442 6.501 -18.112 1.00 95.69 308 ARG A CA 1
ATOM 2410 C C . ARG A 1 308 ? -1.521 6.060 -16.644 1.00 95.69 308 ARG A C 1
ATOM 2412 O O . ARG A 1 308 ? -2.516 5.472 -16.229 1.00 95.69 308 ARG A O 1
ATOM 2419 N N . LEU A 1 309 ? -0.477 6.352 -15.875 1.00 96.25 309 LEU A N 1
ATOM 2420 C CA . LEU A 1 309 ? -0.337 6.005 -14.463 1.00 96.25 309 LEU A CA 1
ATOM 2421 C C . LEU A 1 309 ? -1.000 7.040 -13.540 1.00 96.25 309 LEU A C 1
ATOM 2423 O O . LEU A 1 309 ? -0.800 8.248 -13.712 1.00 96.25 309 LEU A O 1
ATOM 2427 N N . ALA A 1 310 ? -1.702 6.556 -12.510 1.00 92.62 310 ALA A N 1
ATOM 2428 C CA . ALA A 1 310 ? -2.325 7.348 -11.439 1.00 92.62 310 ALA A CA 1
ATOM 2429 C C . ALA A 1 310 ? -2.132 6.722 -10.031 1.00 92.62 310 ALA A C 1
ATOM 2431 O O . ALA A 1 310 ? -1.143 5.993 -9.818 1.00 92.62 310 ALA A O 1
#

Radius of gyration: 22.47 Å; Cα contacts (8 Å, |Δi|>4): 559; chains: 1; bounding box: 49×59×75 Å

Solvent-accessible surface area (backbone atoms only — not comparable to full-atom values): 17013 Å² total; per-residue (Å²): 83,77,86,77,52,75,22,59,24,75,44,72,49,79,45,72,42,98,86,73,49,72,43,83,44,76,33,53,16,56,19,81,84,35,49,69,52,0,39,48,44,8,50,54,54,46,50,54,35,56,76,66,73,40,85,79,79,61,97,58,88,82,63,65,65,58,57,76,48,63,68,55,46,51,75,75,46,81,41,58,49,98,89,65,50,52,47,35,36,33,27,28,44,62,53,66,28,40,27,43,33,24,37,72,45,44,58,38,51,28,79,50,68,80,90,50,89,66,37,58,60,75,64,90,60,82,51,80,64,51,74,74,55,78,84,74,86,55,78,78,71,50,74,52,63,53,38,23,37,39,58,58,41,76,36,53,45,69,50,22,51,46,53,52,54,51,51,53,50,50,52,52,50,49,69,78,34,62,74,33,15,40,37,40,24,32,25,41,62,31,37,37,34,46,35,27,77,65,87,39,43,37,64,38,69,66,33,49,52,56,33,56,77,66,56,32,43,68,66,57,54,48,35,15,38,70,66,53,21,24,73,44,72,39,42,41,58,35,68,66,63,83,32,80,56,47,89,55,48,74,80,50,56,89,84,37,66,70,55,48,57,48,53,51,54,52,54,59,58,44,70,72,42,14,28,30,30,67,74,50,74,47,59,47,83,58,53,76,67,44,41,55,51,50,52,56,48,44,71,54,18,38,36,81,69,80,43,44,36,44

Mean predicted aligned error: 7.49 Å

Nearest PDB structures (foldseek):
  5h3n-assembly1_A  TM=4.095E-01  e=2.286E+00  Homo sapiens
  6q9r-assembly1_A  TM=4.087E-01  e=4.595E+00  Homo sapiens
  6q9z-assembly2_B  TM=2.283E-01  e=1.012E+00  Homo sapiens
  8ova-assembly1_AR  TM=3.963E-01  e=6.905E+00  Trypanosoma brucei brucei

pLDDT: mean 86.55, std 15.46, range [33.47, 98.75]

Sequence (310 aa):
MRPIPRHWATVRESVTFPSGQEWALTIHGASELSVEDAQRDARERLRRVVEAGGPQRGTGGGVEYYPLRRLPEELLEEVRSPDGTLIAAITRNRYGAAVLNTDAVLISDIDLDEPSAQDVVRGSGAGLLSRLFGGGRGEQLTAQEREPDAFGLRSPGRRGEHHARTLALIEDFTAHHPELGVRTYRTRNGFRLLITGSGAAPASDRARELMSSLRSDELYMTLCRVHDTYRARLTPKPWRIEMDRFEELGTRTAADDVHRAWVKRYREASAEVAVCRLLSSTGPAPDPLEQQIIDLHDRAVRPESGQRLA

Foldseek 3Di:
DPDDFQEKDKDWDWDQFPVRDIDTDIAMATHNPYNVVRVVRRVVVVVVQVVVRHDDDDPDPDQPPPLVHPFDWHFDDFDADPVRHTAWTWTQDQQRFIKIWGQAWQKFDDFFDDDDPQQFQDFPQPDPVNVVDDDDPGPDDDPCNGCVLQLLHQTPDPSSVRQVVLVVLVVVLCVVCLQKKWWWKRFSGGIMITIASQNAFLQDPSSVVSNVSSPGDPSQSSNSNSVRTRMDGLFDRQVVLVHGGDNCSRPDHPPDPVSVVSSVVRVVSRVQAARIATDDIHHDDHDPSSVVVVCVSCVRRVRHVSGTHD